Protein AF-A0A7H9FCS2-F1 (afdb_monomer_lite)

Organism: NCBI:txid1891914

Structure (mmCIF, N/CA/C/O backbone):
data_AF-A0A7H9FCS2-F1
#
_entry.id   AF-A0A7H9FCS2-F1
#
loop_
_atom_site.group_PDB
_atom_site.id
_atom_site.type_symbol
_atom_site.label_atom_id
_atom_site.label_alt_id
_atom_site.label_comp_id
_atom_site.label_asym_id
_atom_site.label_entity_id
_atom_site.label_seq_id
_atom_site.pdbx_PDB_ins_code
_atom_site.Cartn_x
_atom_site.Cartn_y
_atom_site.Cartn_z
_atom_site.occupancy
_atom_site.B_iso_or_equiv
_atom_site.auth_seq_id
_atom_site.auth_comp_id
_atom_site.auth_asym_id
_atom_site.auth_atom_id
_atom_site.pdbx_PDB_model_num
ATOM 1 N N . MET A 1 1 ? -1.418 15.099 35.525 1.00 40.94 1 MET A N 1
ATOM 2 C CA . MET A 1 1 ? -1.394 14.526 34.160 1.00 40.94 1 MET A CA 1
ATOM 3 C C . MET A 1 1 ? -2.024 13.149 34.233 1.00 40.94 1 MET A C 1
ATOM 5 O O . MET A 1 1 ? -1.426 12.260 34.825 1.00 40.94 1 MET A O 1
ATOM 9 N N . GLU A 1 2 ? -3.239 12.992 33.716 1.00 41.34 2 GLU A N 1
ATOM 10 C CA . GLU A 1 2 ? -3.916 11.692 33.666 1.00 41.34 2 GLU A CA 1
ATOM 11 C C . GLU A 1 2 ? -3.119 10.709 32.803 1.00 41.34 2 GLU A C 1
ATOM 13 O O . GLU A 1 2 ? -2.693 11.028 31.686 1.00 41.34 2 GLU A O 1
ATOM 18 N N . LYS A 1 3 ? -2.865 9.518 33.345 1.00 50.41 3 LYS A N 1
ATOM 19 C CA . LYS A 1 3 ? -2.091 8.475 32.678 1.00 50.41 3 LYS A CA 1
ATOM 20 C C . LYS A 1 3 ? -3.000 7.810 31.646 1.00 50.41 3 LYS A C 1
ATOM 22 O O . LYS A 1 3 ? -3.772 6.926 31.977 1.00 50.41 3 LYS A O 1
ATOM 27 N N . LYS A 1 4 ? -2.934 8.282 30.401 1.00 63.84 4 LYS A N 1
ATOM 28 C CA . LYS A 1 4 ? -3.709 7.724 29.286 1.00 63.84 4 LYS A CA 1
ATOM 29 C C . LYS A 1 4 ? -3.262 6.292 28.994 1.00 63.84 4 LYS A C 1
ATOM 31 O O . LYS A 1 4 ? -2.071 6.061 28.751 1.00 63.84 4 LYS A O 1
ATOM 36 N N . ASP A 1 5 ? -4.213 5.366 28.996 1.00 73.62 5 ASP A N 1
ATOM 37 C CA . ASP A 1 5 ? -3.961 3.963 28.689 1.00 73.62 5 ASP A CA 1
ATOM 38 C C . ASP A 1 5 ? -3.470 3.788 27.249 1.00 73.62 5 ASP A C 1
ATOM 40 O O . ASP A 1 5 ? -3.925 4.449 26.311 1.00 73.62 5 ASP A O 1
ATOM 44 N N . LYS A 1 6 ? -2.486 2.898 27.089 1.00 80.50 6 LYS A N 1
ATOM 45 C CA . LYS A 1 6 ? -1.854 2.581 25.806 1.00 80.50 6 LYS A CA 1
ATOM 46 C C . LYS A 1 6 ? -2.103 1.121 25.481 1.00 80.50 6 LYS A C 1
ATOM 48 O O . LYS A 1 6 ? -1.612 0.239 26.184 1.00 80.50 6 LYS A O 1
ATOM 53 N N . TYR A 1 7 ? -2.785 0.881 24.376 1.00 83.06 7 TYR A N 1
ATOM 54 C CA . TYR A 1 7 ? -3.187 -0.442 23.935 1.00 83.06 7 TYR A CA 1
ATOM 55 C C . TYR A 1 7 ? -2.339 -0.929 22.762 1.00 83.06 7 TYR A C 1
ATOM 57 O O . TYR A 1 7 ? -1.794 -0.147 21.978 1.00 83.06 7 TYR A O 1
ATOM 65 N N . VAL A 1 8 ? -2.233 -2.248 22.649 1.00 83.62 8 VAL A N 1
ATOM 66 C CA . VAL A 1 8 ? -1.713 -2.930 21.463 1.00 83.62 8 VAL A CA 1
ATOM 67 C C . VAL A 1 8 ? -2.919 -3.426 20.677 1.00 83.62 8 VAL A C 1
ATOM 69 O O . VAL A 1 8 ? -3.827 -4.016 21.262 1.00 83.62 8 VAL A O 1
ATOM 72 N N . ALA A 1 9 ? -2.933 -3.153 19.376 1.00 85.62 9 ALA A N 1
ATOM 73 C CA . ALA A 1 9 ? -3.982 -3.593 18.470 1.00 85.62 9 ALA A CA 1
ATOM 74 C C . ALA A 1 9 ? -3.451 -4.717 17.577 1.00 85.62 9 ALA A C 1
ATOM 76 O O . ALA A 1 9 ? -2.322 -4.637 17.089 1.00 85.62 9 ALA A O 1
ATOM 77 N N . ARG A 1 10 ? -4.263 -5.746 17.341 1.00 87.25 10 ARG A N 1
ATOM 78 C CA . ARG A 1 10 ? -3.927 -6.872 16.462 1.00 87.25 10 ARG A CA 1
ATOM 79 C C . ARG A 1 10 ? -4.964 -7.000 15.355 1.00 87.25 10 ARG A C 1
ATOM 81 O O . ARG A 1 10 ? -6.153 -6.877 15.612 1.00 87.25 10 ARG A O 1
ATOM 88 N N . VAL A 1 11 ? -4.525 -7.293 14.133 1.00 87.62 11 VAL A N 1
ATOM 89 C CA . VAL A 1 11 ? -5.448 -7.650 13.046 1.00 87.62 11 VAL A CA 1
ATOM 90 C C . VAL A 1 11 ? -5.950 -9.074 13.251 1.00 87.62 11 VAL A C 1
ATOM 92 O O . VAL A 1 11 ? -5.151 -10.009 13.315 1.00 87.62 11 VAL A O 1
ATOM 95 N N . VAL A 1 12 ? -7.271 -9.225 13.333 1.00 87.94 12 VAL A N 1
ATOM 96 C CA . VAL A 1 12 ? -7.953 -10.525 13.377 1.00 87.94 12 VAL A CA 1
ATOM 97 C C . VAL A 1 12 ? -8.213 -11.013 11.958 1.00 87.94 12 VAL A C 1
ATOM 99 O O . VAL A 1 12 ? -7.931 -12.161 11.624 1.00 87.94 12 VAL A O 1
ATOM 102 N N . GLY A 1 13 ? -8.712 -10.129 11.096 1.00 86.69 13 GLY A N 1
ATOM 103 C CA . GLY A 1 13 ? -9.050 -10.501 9.733 1.00 86.69 13 GLY A CA 1
ATOM 104 C C . GLY A 1 13 ? -9.521 -9.334 8.885 1.00 86.69 13 GLY A C 1
ATOM 105 O O . GLY A 1 13 ? -9.824 -8.247 9.375 1.00 86.69 13 GLY A O 1
ATOM 106 N N . ARG A 1 14 ? -9.572 -9.574 7.580 1.00 87.81 14 ARG A N 1
ATOM 107 C CA . ARG A 1 14 ? -10.049 -8.608 6.597 1.00 87.81 14 ARG A CA 1
ATOM 108 C C . ARG A 1 14 ? -11.554 -8.777 6.396 1.00 87.81 14 ARG A C 1
ATOM 110 O O . ARG A 1 14 ? -12.009 -9.904 6.223 1.00 87.81 14 ARG A O 1
ATOM 117 N N . LEU A 1 15 ? -12.311 -7.681 6.367 1.00 88.62 15 LEU A N 1
ATOM 118 C CA . LEU A 1 15 ? -13.743 -7.714 6.044 1.00 88.62 15 LEU A CA 1
ATOM 119 C C . LEU A 1 15 ? -13.971 -7.387 4.565 1.00 88.62 15 LEU A C 1
ATOM 121 O O . LEU A 1 15 ? -14.634 -8.135 3.851 1.00 88.62 15 LEU A O 1
ATOM 125 N N . ASP A 1 16 ? -13.343 -6.322 4.067 1.00 88.06 16 ASP A N 1
ATOM 126 C CA . ASP A 1 16 ? -13.317 -5.959 2.647 1.00 88.06 16 ASP A CA 1
ATOM 127 C C . ASP A 1 16 ? -12.053 -5.134 2.309 1.00 88.06 16 ASP A C 1
ATOM 129 O O . ASP A 1 16 ? -11.052 -5.228 3.015 1.00 88.06 16 ASP A O 1
ATOM 133 N N . ASN A 1 17 ? -12.003 -4.420 1.175 1.00 86.44 17 ASN A N 1
ATOM 134 C CA . ASN A 1 17 ? -10.838 -3.582 0.816 1.00 86.44 17 ASN A CA 1
ATOM 135 C C . ASN A 1 17 ? -10.682 -2.306 1.685 1.00 86.44 17 ASN A C 1
ATOM 137 O O . ASN A 1 17 ? -9.695 -1.599 1.512 1.00 86.44 17 ASN A O 1
ATOM 141 N N . ARG A 1 18 ? -11.619 -1.983 2.585 1.00 89.75 18 ARG A N 1
ATOM 142 C CA . ARG A 1 18 ? -11.588 -0.782 3.441 1.00 89.75 18 ARG A CA 1
ATOM 143 C C . ARG A 1 18 ? -11.541 -1.119 4.928 1.00 89.75 18 ARG A C 1
ATOM 145 O O . ARG A 1 18 ? -10.786 -0.509 5.682 1.00 89.75 18 ARG A O 1
ATOM 152 N N . TYR A 1 19 ? -12.332 -2.101 5.337 1.00 90.44 19 TYR A N 1
ATOM 153 C CA . TYR A 1 19 ? -12.590 -2.449 6.721 1.00 90.44 19 TYR A CA 1
ATOM 154 C C . TYR A 1 19 ? -11.857 -3.720 7.133 1.00 90.44 19 TYR A C 1
ATOM 156 O O . TYR A 1 19 ? -11.847 -4.739 6.430 1.00 90.44 19 TYR A O 1
ATOM 164 N N . TYR A 1 20 ? -11.259 -3.663 8.319 1.00 90.62 20 TYR A N 1
ATOM 165 C CA . TYR A 1 20 ? -10.627 -4.805 8.973 1.00 90.62 20 TYR A CA 1
ATOM 166 C C . TYR A 1 20 ? -11.220 -4.988 10.360 1.00 90.62 20 TYR A C 1
ATOM 168 O O . TYR A 1 20 ? -11.627 -4.027 11.010 1.00 90.62 20 TYR A O 1
ATOM 176 N N . LEU A 1 21 ? -11.235 -6.235 10.810 1.00 91.38 21 LEU A N 1
ATOM 177 C CA . LEU A 1 21 ? -11.529 -6.577 12.187 1.00 91.38 21 LEU A CA 1
ATOM 178 C C . LEU A 1 21 ? -10.216 -6.576 12.970 1.00 91.38 21 LEU A C 1
ATOM 180 O O . LEU A 1 21 ? -9.262 -7.277 12.609 1.00 91.38 21 LEU A O 1
ATOM 184 N N . ILE A 1 22 ? -10.172 -5.783 14.033 1.00 91.94 22 ILE A N 1
ATOM 185 C CA . ILE A 1 22 ? -9.036 -5.684 14.940 1.00 91.94 22 ILE A CA 1
ATOM 186 C C . ILE A 1 22 ? -9.456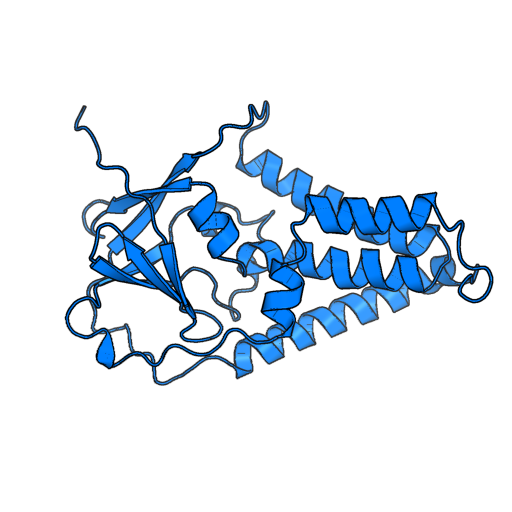 -6.048 16.358 1.00 91.94 22 ILE A C 1
ATOM 188 O O . ILE A 1 22 ? -10.592 -5.828 16.769 1.00 91.94 22 ILE A O 1
ATOM 192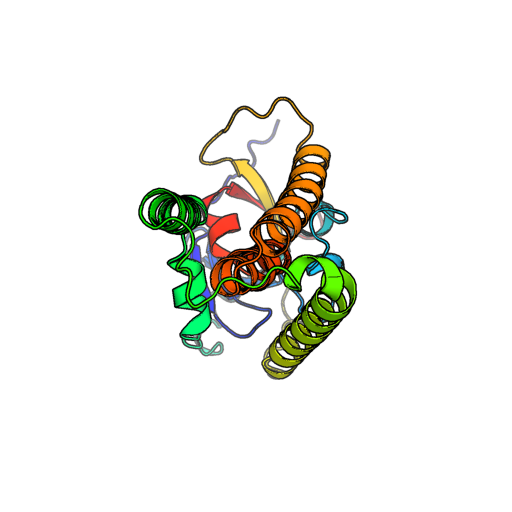 N N . GLU A 1 23 ? -8.511 -6.577 17.116 1.00 90.50 23 GLU A N 1
ATOM 193 C CA . GLU A 1 23 ? -8.652 -6.833 18.538 1.00 90.50 23 GLU A CA 1
ATOM 194 C C . GLU A 1 23 ? -7.823 -5.809 19.310 1.00 90.50 23 GLU A C 1
ATOM 196 O O . GLU A 1 23 ? -6.632 -5.621 19.037 1.00 90.50 23 GLU A O 1
ATOM 201 N N . VAL A 1 24 ? -8.453 -5.148 20.279 1.00 88.75 24 VAL A N 1
ATOM 202 C CA . VAL A 1 24 ? -7.793 -4.228 21.205 1.00 88.75 24 VAL A CA 1
ATOM 203 C C . VAL A 1 24 ? -8.258 -4.560 22.617 1.00 88.75 24 VAL A C 1
ATOM 205 O O . VAL A 1 24 ? -9.417 -4.340 22.953 1.00 88.75 24 VAL A O 1
ATOM 208 N N . HIS A 1 25 ? -7.352 -5.087 23.445 1.00 85.75 25 HIS A N 1
ATOM 209 C CA . HIS A 1 25 ? -7.623 -5.440 24.847 1.00 85.75 25 HIS A CA 1
ATOM 210 C C . HIS A 1 25 ? -8.869 -6.338 25.024 1.00 85.75 25 HIS A C 1
ATOM 212 O O . HIS A 1 25 ? -9.807 -5.983 25.734 1.00 85.75 25 HIS A O 1
ATOM 218 N N . ASN A 1 26 ? -8.883 -7.485 24.334 1.00 84.25 26 ASN A N 1
ATOM 219 C CA . ASN A 1 26 ? -9.971 -8.477 24.321 1.00 84.25 26 ASN A CA 1
ATOM 220 C C . ASN A 1 26 ? -11.335 -7.958 23.825 1.00 84.25 26 ASN A C 1
ATOM 222 O O . ASN A 1 26 ? -12.352 -8.626 24.001 1.00 84.25 26 ASN A O 1
ATOM 226 N N . ARG A 1 27 ? -11.376 -6.777 23.201 1.00 89.50 27 ARG A N 1
ATOM 227 C CA . ARG A 1 27 ? -12.555 -6.261 22.502 1.00 89.50 27 ARG A CA 1
ATOM 228 C C . ARG A 1 27 ? -12.314 -6.235 21.007 1.00 89.50 27 ARG A C 1
ATOM 230 O O . ARG A 1 27 ? -11.196 -5.969 20.558 1.00 89.50 27 ARG A O 1
ATOM 237 N N . LEU A 1 28 ? -13.371 -6.495 20.249 1.00 90.81 28 LEU A N 1
ATOM 238 C CA . LEU A 1 28 ? -13.325 -6.529 18.794 1.00 90.81 28 LEU A CA 1
ATOM 239 C C . LEU A 1 28 ? -13.875 -5.229 18.229 1.00 90.81 28 LEU A C 1
ATOM 241 O O . LEU A 1 28 ? -14.974 -4.800 18.574 1.00 90.81 28 LEU A O 1
ATOM 245 N N . TYR A 1 29 ? -13.112 -4.636 17.318 1.00 91.38 29 TYR A N 1
ATOM 246 C CA . TYR A 1 29 ? -13.488 -3.412 16.636 1.00 91.38 29 TYR A CA 1
ATOM 247 C C . TYR A 1 29 ? -13.373 -3.570 15.127 1.00 91.38 29 TYR A C 1
ATOM 249 O O . TYR A 1 29 ? -12.415 -4.160 14.625 1.00 91.38 29 TYR A O 1
ATOM 257 N N . VAL A 1 30 ? -14.308 -2.976 14.392 1.00 91.81 30 VAL A N 1
ATOM 258 C CA . VAL A 1 30 ? -14.107 -2.702 12.966 1.00 91.81 30 VAL A CA 1
ATOM 259 C C . VAL A 1 30 ? -13.334 -1.400 12.848 1.00 91.81 30 VAL A C 1
ATOM 261 O O . VAL A 1 30 ? -13.737 -0.407 13.443 1.00 91.81 30 VAL A O 1
ATOM 264 N N . ILE A 1 31 ? -12.235 -1.389 12.097 1.00 90.69 31 ILE A N 1
ATOM 265 C CA . ILE A 1 31 ? -11.448 -0.180 11.838 1.00 90.69 31 ILE A CA 1
ATOM 266 C C . ILE A 1 31 ? -11.632 0.304 10.400 1.00 90.69 31 ILE A C 1
ATOM 268 O O . ILE A 1 31 ? -11.509 -0.472 9.450 1.00 90.69 31 ILE A O 1
ATOM 272 N N . ASP A 1 32 ? -11.880 1.603 10.255 1.00 89.81 32 ASP A N 1
ATOM 273 C CA . ASP A 1 32 ? -11.899 2.325 8.985 1.00 89.81 32 ASP A CA 1
ATOM 274 C C . ASP A 1 32 ? -10.601 3.128 8.838 1.00 89.81 32 ASP A C 1
ATOM 276 O O . ASP A 1 32 ? -10.458 4.220 9.393 1.00 89.81 32 ASP A O 1
ATOM 280 N N . TYR A 1 33 ? -9.618 2.542 8.151 1.00 86.12 33 TYR A N 1
ATOM 281 C CA . TYR A 1 33 ? -8.255 3.090 8.074 1.00 86.12 33 TYR A CA 1
ATOM 282 C C . TYR A 1 33 ? -7.822 3.489 6.660 1.00 86.12 33 TYR A C 1
ATOM 284 O O . TYR A 1 33 ? -6.943 4.334 6.506 1.00 86.12 33 TYR A O 1
ATOM 292 N N . PHE A 1 34 ? -8.402 2.871 5.628 1.00 87.06 34 PHE A N 1
ATOM 293 C CA . PHE A 1 34 ? -8.044 3.117 4.238 1.00 87.06 34 PHE A CA 1
ATOM 294 C C . PHE A 1 34 ? -9.290 3.038 3.370 1.00 87.06 34 PHE A C 1
ATOM 296 O O . PHE A 1 34 ? -9.847 1.970 3.159 1.00 87.06 34 PHE A O 1
ATOM 303 N N . ASN A 1 35 ? -9.704 4.167 2.812 1.00 89.12 35 ASN A N 1
ATOM 304 C CA . ASN A 1 35 ? -10.804 4.235 1.861 1.00 89.12 35 ASN A CA 1
ATOM 305 C C . ASN A 1 35 ? -10.255 4.252 0.419 1.00 89.12 35 ASN A C 1
ATOM 307 O O . ASN A 1 35 ? -9.658 5.261 0.031 1.00 89.12 35 ASN A O 1
ATOM 311 N N . PRO A 1 36 ? -10.486 3.208 -0.404 1.00 87.25 36 PRO A N 1
ATOM 312 C CA . PRO A 1 36 ? -10.027 3.171 -1.796 1.00 87.25 36 PRO A CA 1
ATOM 313 C C . PRO A 1 36 ? -10.607 4.267 -2.703 1.00 87.25 36 PRO A C 1
ATOM 315 O O . PRO A 1 36 ? -10.091 4.503 -3.795 1.00 87.25 36 PRO A O 1
ATOM 318 N N . LYS A 1 37 ? -11.681 4.944 -2.278 1.00 87.69 37 LYS A N 1
ATOM 319 C CA . LYS A 1 37 ? -12.261 6.087 -3.002 1.00 87.69 37 LYS A CA 1
ATOM 320 C C . LYS A 1 37 ? -11.523 7.396 -2.737 1.00 87.69 37 LYS A C 1
ATOM 322 O O . LYS A 1 37 ? -11.675 8.342 -3.502 1.00 87.69 37 LYS A O 1
ATOM 327 N N . ASP A 1 38 ? -10.767 7.478 -1.645 1.00 88.75 38 ASP A N 1
ATOM 328 C CA . ASP A 1 38 ? -10.095 8.708 -1.242 1.00 88.75 38 ASP A CA 1
ATOM 329 C C . ASP A 1 38 ? -8.664 8.743 -1.783 1.00 88.75 38 ASP A C 1
ATOM 331 O O . ASP A 1 38 ? -7.780 8.020 -1.320 1.00 88.75 38 ASP A O 1
ATOM 335 N N . ILE A 1 39 ? -8.425 9.630 -2.750 1.00 86.38 39 ILE A N 1
ATOM 336 C CA . ILE A 1 39 ? -7.124 9.780 -3.407 1.00 86.38 39 ILE A CA 1
ATOM 337 C C . ILE A 1 39 ? -5.997 10.136 -2.423 1.00 86.38 39 ILE A C 1
ATOM 339 O O . ILE A 1 39 ? -4.840 9.766 -2.639 1.00 86.38 39 ILE A O 1
ATOM 343 N N . ARG A 1 40 ? -6.323 10.799 -1.303 1.00 89.19 40 ARG A N 1
ATOM 344 C CA . ARG A 1 40 ? -5.349 11.187 -0.269 1.00 89.19 40 ARG A CA 1
ATOM 345 C C . ARG A 1 40 ? -4.678 9.970 0.356 1.00 89.19 40 ARG A C 1
ATOM 347 O O . ARG A 1 40 ? -3.533 10.075 0.796 1.00 89.19 40 ARG A O 1
ATOM 354 N N . ASN A 1 41 ? -5.344 8.813 0.321 1.00 88.69 41 ASN A N 1
ATOM 355 C CA . ASN A 1 41 ? -4.792 7.573 0.842 1.00 88.69 41 ASN A CA 1
ATOM 356 C C . ASN A 1 41 ? -3.608 7.042 0.017 1.00 88.69 41 ASN A C 1
ATOM 358 O O . ASN A 1 41 ? -2.712 6.401 0.559 1.00 88.69 41 ASN A O 1
ATOM 362 N N . TYR A 1 42 ? -3.573 7.358 -1.278 1.00 89.44 42 TYR A N 1
ATOM 363 C CA . TYR A 1 42 ? -2.496 6.980 -2.198 1.00 89.44 42 TYR A CA 1
ATOM 364 C C . TYR A 1 42 ? -1.360 8.015 -2.217 1.00 89.44 42 TYR A C 1
ATOM 366 O O . TYR A 1 42 ? -0.224 7.700 -2.559 1.00 89.44 42 TYR A O 1
ATOM 374 N N . LEU A 1 43 ? -1.644 9.250 -1.792 1.00 89.56 43 LEU A N 1
ATOM 375 C CA . LEU A 1 43 ? -0.686 10.356 -1.675 1.00 89.56 43 LEU A CA 1
ATOM 376 C C . LEU A 1 43 ? -0.271 10.589 -0.218 1.00 89.56 43 LEU A C 1
ATOM 378 O O . LEU A 1 43 ? -0.164 11.721 0.259 1.00 89.56 43 LEU A O 1
ATOM 382 N N . TRP A 1 44 ? -0.038 9.506 0.516 1.00 86.69 44 TRP A N 1
ATOM 383 C CA . TRP A 1 44 ? 0.116 9.541 1.968 1.00 86.69 44 TRP A CA 1
ATOM 384 C C . TRP A 1 44 ? 1.301 10.369 2.474 1.00 86.69 44 TRP A C 1
ATOM 386 O O . TRP A 1 44 ? 1.242 10.916 3.577 1.00 86.69 44 TRP A O 1
ATOM 396 N N . GLY A 1 45 ? 2.349 10.521 1.658 1.00 84.19 45 GLY A N 1
ATOM 397 C CA . GLY A 1 45 ? 3.462 11.426 1.947 1.00 84.19 45 GLY A CA 1
ATOM 398 C C . GLY A 1 45 ? 3.041 12.901 2.011 1.00 84.19 45 GLY A C 1
ATOM 399 O O . GLY A 1 45 ? 3.600 13.659 2.797 1.00 84.19 45 GLY A O 1
ATOM 400 N N . PHE A 1 46 ? 2.026 13.300 1.239 1.00 85.06 46 PHE A N 1
ATOM 401 C CA . PHE A 1 46 ? 1.488 14.667 1.199 1.00 85.06 46 PHE A CA 1
ATOM 402 C C . PHE A 1 46 ? 0.389 14.895 2.240 1.00 85.06 46 PHE A C 1
ATOM 404 O O . PHE A 1 46 ? 0.218 16.007 2.739 1.00 85.06 46 PHE A O 1
ATOM 411 N N . PHE A 1 47 ? -0.332 13.834 2.610 1.00 85.00 47 PHE A N 1
ATOM 412 C CA . PHE A 1 47 ? -1.467 13.885 3.531 1.00 85.00 47 PHE A CA 1
ATOM 413 C C . PHE A 1 47 ? -1.237 13.075 4.819 1.00 85.00 47 PHE A C 1
ATOM 415 O O . PHE A 1 47 ? -2.101 12.294 5.218 1.00 85.00 47 PHE A O 1
ATOM 422 N N . PRO A 1 48 ? -0.128 13.277 5.558 1.00 76.25 48 PRO A N 1
ATOM 423 C CA . PRO A 1 48 ? 0.210 12.433 6.704 1.00 76.25 48 PRO A CA 1
ATOM 424 C C . PRO A 1 48 ? -0.820 12.515 7.838 1.00 76.25 48 PRO A C 1
ATOM 426 O O . PRO A 1 48 ? -0.918 11.586 8.632 1.00 76.25 48 PRO A O 1
ATOM 429 N N . LYS A 1 49 ? -1.602 13.606 7.915 1.00 76.44 49 LYS A N 1
ATOM 430 C CA . LYS A 1 49 ? -2.668 13.781 8.915 1.0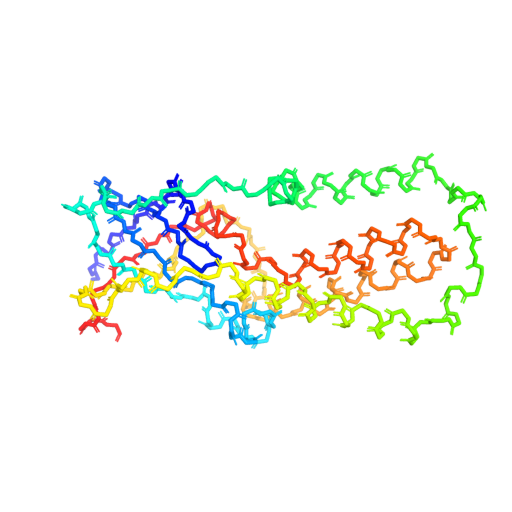0 76.44 49 LYS A CA 1
ATOM 431 C C . LYS A 1 49 ? -3.770 12.722 8.800 1.00 76.44 49 LYS A C 1
ATOM 433 O O . LYS A 1 49 ? -4.321 12.349 9.827 1.00 76.44 49 LYS A O 1
ATOM 438 N N . HIS A 1 50 ? -4.037 12.211 7.596 1.00 75.69 50 HIS A N 1
ATOM 439 C CA . HIS A 1 50 ? -5.049 11.173 7.366 1.00 75.69 50 HIS A CA 1
ATOM 440 C C . HIS A 1 50 ? -4.705 9.828 8.020 1.00 75.69 50 HIS A C 1
ATOM 442 O O . HIS A 1 50 ? -5.574 8.980 8.160 1.00 75.69 50 HIS A O 1
ATOM 448 N N . PHE A 1 51 ? -3.459 9.656 8.470 1.00 76.88 51 PHE A N 1
ATOM 449 C CA . PHE A 1 51 ? -2.947 8.407 9.036 1.00 76.88 51 PHE A CA 1
ATOM 450 C C . PHE A 1 51 ? -2.581 8.527 10.520 1.00 76.88 51 PHE A C 1
ATOM 452 O O . PHE A 1 51 ? -1.821 7.713 11.050 1.00 76.88 51 PHE A O 1
ATOM 459 N N . LEU A 1 52 ? -3.061 9.582 11.188 1.00 77.19 52 LEU A N 1
ATOM 460 C CA . LEU A 1 52 ? -2.818 9.838 12.613 1.00 77.19 52 LEU A CA 1
ATOM 461 C C . LEU A 1 52 ? -3.995 9.431 13.503 1.00 77.19 52 LEU A C 1
ATOM 463 O O . LEU A 1 52 ? -3.868 9.417 14.722 1.00 77.19 52 LEU A O 1
ATOM 467 N N . SER A 1 53 ? -5.149 9.134 12.928 1.00 84.38 53 SER A N 1
ATOM 468 C CA . SER A 1 53 ? -6.344 8.783 13.683 1.00 84.38 53 SER A CA 1
ATOM 469 C C . SER A 1 53 ? -7.303 8.037 12.781 1.00 84.38 53 SER A C 1
ATOM 471 O O . SER A 1 53 ? -7.510 8.457 11.643 1.00 84.38 53 SER A O 1
ATOM 473 N N . TYR A 1 54 ? -7.897 6.973 13.301 1.00 88.56 54 TYR A N 1
ATOM 474 C CA . TYR A 1 54 ? -8.840 6.145 12.563 1.00 88.56 54 TYR A CA 1
ATOM 475 C C . TYR A 1 54 ? -10.120 5.970 13.366 1.00 88.56 54 TYR A C 1
ATOM 477 O O . TYR A 1 54 ? -10.086 5.951 14.599 1.00 88.56 54 TYR A O 1
ATOM 485 N N . ASN A 1 55 ? -11.233 5.812 12.661 1.00 90.06 55 ASN A N 1
ATOM 486 C CA . ASN A 1 55 ? -12.497 5.475 13.295 1.00 90.06 55 ASN A CA 1
ATOM 487 C C . ASN A 1 55 ? -12.519 3.974 13.580 1.00 90.06 55 ASN A C 1
ATOM 489 O O . ASN A 1 55 ? -12.168 3.162 12.719 1.00 90.06 55 ASN A O 1
ATOM 493 N N . ILE A 1 56 ? -12.923 3.617 14.794 1.00 91.06 56 ILE A N 1
ATOM 494 C CA . ILE A 1 56 ? -13.161 2.241 15.214 1.00 91.06 56 ILE A CA 1
ATOM 495 C C . ILE A 1 56 ? -14.582 2.097 15.752 1.00 91.06 56 ILE A C 1
ATOM 497 O O . ILE A 1 56 ? -15.083 2.985 16.435 1.00 91.06 56 ILE A O 1
ATOM 501 N N . TYR A 1 57 ? -15.214 0.966 15.476 1.00 91.06 57 TYR A N 1
ATOM 502 C CA . TYR A 1 57 ? -16.594 0.671 15.859 1.00 91.06 57 TYR A CA 1
ATOM 503 C C . TYR A 1 57 ? -16.589 -0.577 16.734 1.00 91.06 57 TYR A C 1
ATOM 505 O O . TYR A 1 57 ? -16.057 -1.600 16.301 1.00 91.06 57 TYR A O 1
ATOM 513 N N . ASP A 1 58 ? -17.105 -0.495 17.964 1.00 89.69 58 ASP A N 1
ATOM 514 C CA . ASP A 1 58 ? -17.141 -1.649 18.878 1.00 89.69 58 ASP A CA 1
ATOM 515 C C . ASP A 1 58 ? -18.166 -2.662 18.361 1.00 89.69 58 ASP A C 1
ATOM 517 O O . ASP A 1 58 ? -19.348 -2.356 18.206 1.00 89.69 58 ASP A O 1
ATOM 521 N N . VAL A 1 59 ? -17.692 -3.863 18.046 1.00 89.88 59 VAL A N 1
ATOM 522 C CA . VAL A 1 59 ? -18.509 -4.951 17.498 1.00 89.88 59 VAL A CA 1
ATOM 523 C C . VAL A 1 59 ? -18.372 -6.223 18.320 1.00 89.88 59 VAL A C 1
ATOM 525 O O . VAL A 1 59 ? -18.725 -7.298 17.839 1.00 89.88 59 VAL A O 1
ATOM 528 N N . THR A 1 60 ? -17.870 -6.119 19.552 1.00 86.56 60 THR A N 1
ATOM 529 C CA . THR A 1 60 ? -17.597 -7.270 20.424 1.00 86.56 60 THR A CA 1
ATOM 530 C C . THR A 1 60 ? -18.809 -8.205 20.522 1.00 86.56 60 THR A C 1
ATOM 532 O O . THR A 1 60 ? -18.681 -9.400 20.251 1.00 86.56 60 THR A O 1
ATOM 535 N N . ASP A 1 61 ? -20.002 -7.647 20.750 1.00 85.75 61 ASP A N 1
ATOM 536 C CA . ASP A 1 61 ? -21.249 -8.405 20.942 1.00 85.75 61 ASP A CA 1
ATOM 537 C C . ASP A 1 61 ? -21.930 -8.867 19.641 1.00 85.75 61 ASP A C 1
ATOM 539 O O . ASP A 1 61 ? -22.952 -9.550 19.681 1.00 85.75 61 ASP A O 1
ATOM 543 N N . ARG A 1 62 ? -21.427 -8.451 18.472 1.00 85.06 62 ARG A N 1
ATOM 544 C CA . ARG A 1 62 ? -22.034 -8.735 17.152 1.00 85.06 62 ARG A CA 1
ATOM 545 C C . ARG A 1 62 ? -20.996 -9.152 16.112 1.00 85.06 62 ARG A C 1
ATOM 547 O O . ARG A 1 62 ? -21.181 -8.938 14.911 1.00 85.06 62 ARG A O 1
ATOM 554 N N . SER A 1 63 ? -19.868 -9.679 16.577 1.00 80.19 63 SER A N 1
ATOM 555 C CA . SER A 1 63 ? -18.723 -10.037 15.736 1.00 80.19 63 SER A CA 1
ATOM 556 C C . SER A 1 63 ? -19.048 -11.173 14.758 1.00 80.19 63 SER A C 1
ATOM 558 O O . SER A 1 63 ? -18.508 -11.208 13.655 1.00 80.19 63 SER A O 1
ATOM 560 N N . ASP A 1 64 ? -20.004 -12.030 15.116 1.00 81.94 64 ASP A N 1
ATOM 561 C CA . ASP A 1 64 ? -20.569 -13.121 14.317 1.00 81.94 64 ASP A CA 1
ATOM 562 C C . ASP A 1 64 ? -21.202 -12.657 12.994 1.00 81.94 64 ASP A C 1
ATOM 564 O O . ASP A 1 64 ? -21.197 -13.393 12.004 1.00 81.94 64 ASP A O 1
ATOM 568 N N . ARG A 1 65 ? -21.702 -11.417 12.940 1.00 82.62 65 ARG A N 1
ATOM 569 C CA . ARG A 1 65 ? -22.304 -10.838 11.727 1.00 82.62 65 ARG A CA 1
ATOM 570 C C . ARG A 1 65 ? -21.273 -10.502 10.651 1.00 82.62 65 ARG A C 1
ATOM 572 O O . ARG A 1 65 ? -21.636 -10.330 9.486 1.00 82.62 65 ARG A O 1
ATOM 579 N N . TYR A 1 66 ? -19.996 -10.417 11.015 1.00 82.19 66 TYR A N 1
ATOM 580 C CA . TYR A 1 66 ? -18.925 -10.018 10.112 1.00 82.19 66 TYR A CA 1
ATOM 581 C C . TYR A 1 66 ? -18.181 -11.242 9.580 1.00 82.19 66 TYR A C 1
ATOM 583 O O . TYR A 1 66 ? -17.405 -11.894 10.277 1.00 82.19 66 TYR A O 1
ATOM 591 N N . LYS A 1 67 ? -18.380 -11.544 8.294 1.00 83.31 67 LYS A N 1
ATOM 592 C CA . LYS A 1 67 ? -17.653 -12.627 7.623 1.00 83.31 67 LYS A CA 1
ATOM 593 C C . LYS A 1 67 ? -16.223 -12.194 7.317 1.00 83.31 67 LYS A C 1
ATOM 595 O O . LYS A 1 67 ? -15.995 -11.361 6.441 1.00 83.31 67 LYS A O 1
ATOM 600 N N . ILE A 1 68 ? -15.258 -12.805 8.001 1.00 84.62 68 ILE A N 1
ATOM 601 C CA . ILE A 1 68 ? -13.835 -12.619 7.706 1.00 84.62 68 ILE A CA 1
ATOM 602 C C . ILE A 1 68 ? -13.539 -13.205 6.322 1.00 84.62 68 ILE A C 1
ATOM 604 O O . ILE A 1 68 ? -13.702 -14.402 6.083 1.00 84.62 68 ILE A O 1
ATOM 608 N N . LYS A 1 69 ? -13.083 -12.355 5.403 1.00 83.38 69 LYS A N 1
ATOM 609 C CA . LYS A 1 69 ? -12.629 -12.766 4.077 1.00 83.38 69 LYS A CA 1
ATOM 610 C C . LYS A 1 69 ? -11.171 -13.194 4.150 1.00 83.38 69 LYS A C 1
ATOM 612 O O . LYS A 1 69 ? -10.343 -12.572 4.817 1.00 83.38 69 LYS A O 1
ATOM 617 N N . SER A 1 70 ? -10.834 -14.243 3.405 1.00 75.94 70 SER A N 1
ATOM 618 C CA . SER A 1 70 ? -9.440 -14.628 3.209 1.00 75.94 70 SER A CA 1
ATOM 619 C C . SER A 1 70 ? -8.675 -13.484 2.548 1.00 75.94 70 SER A C 1
ATOM 621 O O . SER A 1 70 ? -9.144 -12.903 1.563 1.00 75.94 70 SER A O 1
ATOM 623 N N . ASN A 1 71 ? -7.469 -13.198 3.037 1.00 70.75 71 ASN A N 1
ATOM 624 C CA . ASN A 1 71 ? -6.576 -12.281 2.341 1.00 70.75 71 ASN A CA 1
ATOM 625 C C . ASN A 1 71 ? -6.294 -12.826 0.929 1.00 70.75 71 ASN A C 1
ATOM 627 O O . ASN A 1 71 ? -5.964 -14.005 0.786 1.00 70.75 71 ASN A O 1
ATOM 631 N N . PRO A 1 72 ? -6.418 -12.005 -0.124 1.00 70.94 72 PRO A N 1
ATOM 632 C CA . PRO A 1 72 ? -6.134 -12.463 -1.470 1.00 70.94 72 PRO A CA 1
ATOM 633 C C . PRO A 1 72 ? -4.641 -12.782 -1.599 1.00 70.94 72 PRO A C 1
ATOM 635 O O . PRO A 1 72 ? -3.801 -12.124 -0.985 1.00 70.94 72 PRO A O 1
ATOM 638 N N . LYS A 1 73 ? -4.305 -13.783 -2.420 1.00 70.38 73 LYS A N 1
ATOM 639 C CA . LYS A 1 73 ? -2.931 -14.305 -2.546 1.00 70.38 73 LYS A CA 1
ATOM 640 C C . LYS A 1 73 ? -1.897 -13.226 -2.900 1.00 70.38 73 LYS A C 1
ATOM 642 O O . LYS A 1 73 ? -0.778 -13.254 -2.397 1.00 70.38 73 LYS A O 1
ATOM 647 N N . TRP A 1 74 ? -2.273 -12.240 -3.715 1.00 67.00 74 TRP A N 1
ATOM 648 C CA . TRP A 1 74 ? -1.391 -11.115 -4.047 1.00 67.00 74 TRP A CA 1
ATOM 649 C C . TRP A 1 74 ? -1.036 -10.274 -2.811 1.00 67.00 74 TRP A C 1
ATOM 651 O O . TRP A 1 74 ? 0.097 -9.822 -2.676 1.00 67.00 74 TRP A O 1
ATOM 661 N N . LEU A 1 75 ? -1.973 -10.126 -1.868 1.00 66.31 75 LEU A N 1
ATOM 662 C CA . LEU A 1 75 ? -1.750 -9.392 -0.629 1.00 66.31 75 LEU A CA 1
ATOM 663 C C . LEU A 1 75 ? -0.788 -10.141 0.287 1.00 66.31 75 LEU A C 1
ATOM 665 O O . LEU A 1 75 ? 0.072 -9.516 0.893 1.00 66.31 75 LEU A O 1
ATOM 669 N N . SER A 1 76 ? -0.893 -11.472 0.372 1.00 65.44 76 SER A N 1
ATOM 670 C CA . SER A 1 76 ? 0.087 -12.268 1.118 1.00 65.44 76 SER A CA 1
ATOM 671 C C . SER A 1 76 ? 1.479 -12.206 0.492 1.00 65.44 76 SER A C 1
ATOM 673 O O . SER A 1 76 ? 2.451 -12.119 1.231 1.00 65.44 76 SER A O 1
ATOM 675 N N . VAL A 1 77 ? 1.585 -12.172 -0.843 1.00 62.50 77 VAL A N 1
ATOM 676 C CA . VAL A 1 77 ? 2.873 -11.983 -1.532 1.00 62.50 77 VAL A CA 1
ATOM 677 C C . VAL A 1 77 ? 3.462 -10.614 -1.182 1.00 62.50 77 VAL A C 1
ATOM 679 O O . VAL A 1 77 ? 4.591 -10.550 -0.705 1.00 62.50 77 VAL A O 1
ATOM 682 N N . LEU A 1 78 ? 2.683 -9.533 -1.289 1.00 61.78 78 LEU A N 1
ATOM 683 C CA . LEU A 1 78 ? 3.139 -8.189 -0.909 1.00 61.78 78 LEU A CA 1
ATOM 684 C C . LEU A 1 78 ? 3.447 -8.042 0.590 1.00 61.78 78 LEU A C 1
ATOM 686 O O . LEU A 1 78 ? 4.332 -7.278 0.947 1.00 61.78 78 LEU A O 1
ATOM 690 N N . LYS A 1 79 ? 2.765 -8.784 1.470 1.00 61.28 79 LYS A N 1
ATOM 691 C CA . LYS A 1 79 ? 3.094 -8.838 2.906 1.00 61.28 79 LYS A CA 1
ATOM 692 C C . LYS A 1 79 ? 4.379 -9.619 3.185 1.00 61.28 79 LYS A C 1
ATOM 694 O O . LYS A 1 79 ? 5.151 -9.223 4.048 1.00 61.28 79 LYS A O 1
ATOM 699 N N . SER A 1 80 ? 4.600 -10.731 2.477 1.00 54.56 80 SER A N 1
ATOM 700 C CA . SER A 1 80 ? 5.817 -11.551 2.600 1.00 54.56 80 SER A CA 1
ATOM 701 C C . SER A 1 80 ? 7.063 -10.818 2.104 1.00 54.56 80 SER A C 1
ATOM 703 O O . SER A 1 80 ? 8.177 -11.084 2.556 1.00 54.56 80 SER A O 1
ATOM 705 N N . ILE A 1 81 ? 6.854 -9.829 1.235 1.00 53.72 81 ILE A N 1
ATOM 706 C CA . ILE A 1 81 ? 7.808 -8.776 0.927 1.00 53.72 81 ILE A CA 1
ATOM 707 C C . ILE A 1 81 ? 7.896 -7.861 2.160 1.00 53.72 81 ILE A C 1
ATOM 709 O O . ILE A 1 81 ? 7.401 -6.738 2.181 1.00 53.72 81 ILE A O 1
ATOM 713 N N . ASN A 1 82 ? 8.565 -8.332 3.216 1.00 51.22 82 ASN A N 1
ATOM 714 C CA . ASN A 1 82 ? 9.160 -7.424 4.190 1.00 51.22 82 ASN A CA 1
ATOM 715 C C . ASN A 1 82 ? 10.008 -6.447 3.371 1.00 51.22 82 ASN A C 1
ATOM 717 O O . ASN A 1 82 ? 10.950 -6.874 2.699 1.00 51.22 82 ASN A O 1
ATOM 721 N N . ALA A 1 83 ? 9.648 -5.162 3.370 1.00 50.25 83 ALA A N 1
ATOM 722 C CA . ALA A 1 83 ? 10.251 -4.170 2.482 1.00 50.25 83 ALA A CA 1
ATOM 723 C C . ALA A 1 83 ? 11.792 -4.191 2.546 1.00 50.25 83 ALA A C 1
ATOM 725 O O . ALA A 1 83 ? 12.439 -4.004 1.527 1.00 50.25 83 ALA A O 1
ATOM 726 N N . SER A 1 84 ? 12.394 -4.531 3.694 1.00 45.34 84 SER A N 1
ATOM 727 C CA . SER A 1 84 ? 13.849 -4.699 3.808 1.00 45.34 84 SER A CA 1
ATOM 728 C C . SER A 1 84 ? 14.394 -5.975 3.152 1.00 45.34 84 SER A C 1
ATOM 730 O O . SER A 1 84 ? 15.458 -5.934 2.547 1.00 45.34 84 SER A O 1
ATOM 732 N N . SER A 1 85 ? 13.687 -7.104 3.231 1.00 48.09 85 SER A N 1
ATOM 733 C CA . SER A 1 85 ? 14.168 -8.414 2.768 1.00 48.09 85 SER A CA 1
ATOM 734 C C . SER A 1 85 ? 14.006 -8.584 1.265 1.00 48.09 85 SER A C 1
ATOM 736 O O . SER A 1 85 ? 14.894 -9.127 0.625 1.00 48.09 85 SER A O 1
ATOM 738 N N . PHE A 1 86 ? 12.906 -8.095 0.684 1.00 52.75 86 PHE A N 1
ATOM 739 C CA . PHE A 1 86 ? 12.707 -8.148 -0.765 1.00 52.75 86 PHE A CA 1
ATOM 740 C C . PHE A 1 86 ? 13.558 -7.112 -1.489 1.00 52.75 86 PHE A C 1
ATOM 742 O O . PHE A 1 86 ? 14.157 -7.449 -2.498 1.00 52.75 86 PHE A O 1
ATOM 749 N N . ILE A 1 87 ? 13.689 -5.887 -0.962 1.00 53.50 87 ILE A N 1
ATOM 750 C CA . ILE A 1 87 ? 14.642 -4.917 -1.518 1.00 53.50 87 ILE A CA 1
ATOM 751 C C . ILE A 1 87 ? 16.062 -5.476 -1.393 1.00 53.50 87 ILE A C 1
ATOM 753 O O . ILE A 1 87 ? 16.795 -5.444 -2.371 1.00 53.50 87 ILE A O 1
ATOM 757 N N . SER A 1 88 ? 16.433 -6.081 -0.258 1.00 52.84 88 SER A N 1
ATOM 758 C CA . SER A 1 88 ? 17.730 -6.757 -0.119 1.00 52.84 88 SER A CA 1
ATOM 759 C C . SER A 1 88 ? 17.880 -7.958 -1.052 1.00 52.84 88 SER A C 1
ATOM 761 O O . SER A 1 88 ? 18.986 -8.192 -1.513 1.00 52.84 88 SER A O 1
ATOM 763 N N . LEU A 1 89 ? 16.818 -8.711 -1.350 1.00 60.66 89 LEU A N 1
ATOM 764 C CA . LEU A 1 89 ? 16.844 -9.830 -2.294 1.00 60.66 89 LEU A CA 1
ATOM 765 C C . LEU A 1 89 ? 16.975 -9.322 -3.730 1.00 60.66 89 LEU A C 1
ATOM 767 O O . LEU A 1 89 ? 17.790 -9.839 -4.471 1.00 60.66 89 LEU A O 1
ATOM 771 N N . VAL A 1 90 ? 16.221 -8.297 -4.122 1.00 63.47 90 VAL A N 1
ATOM 772 C CA . VAL A 1 90 ? 16.288 -7.682 -5.453 1.00 63.47 90 VAL A CA 1
ATOM 773 C C . VAL A 1 90 ? 17.637 -6.996 -5.655 1.00 63.47 90 VAL A C 1
ATOM 775 O O . VAL A 1 90 ? 18.221 -7.139 -6.719 1.00 63.47 90 VAL A O 1
ATOM 778 N N . VAL A 1 91 ? 18.177 -6.323 -4.635 1.00 64.94 91 VAL A N 1
ATOM 779 C CA . VAL A 1 91 ? 19.533 -5.753 -4.646 1.00 64.94 91 VAL A CA 1
ATOM 780 C C . VAL A 1 91 ? 20.594 -6.855 -4.646 1.00 64.94 91 VAL A C 1
ATOM 782 O O . VAL A 1 91 ? 21.551 -6.753 -5.400 1.00 64.94 91 VAL A O 1
ATOM 785 N N . ALA A 1 92 ? 20.433 -7.935 -3.876 1.00 60.31 92 ALA A N 1
ATOM 786 C CA . ALA A 1 92 ? 21.353 -9.074 -3.902 1.00 60.31 92 ALA A CA 1
ATOM 787 C C . ALA A 1 92 ? 21.313 -9.808 -5.247 1.00 60.31 92 ALA A C 1
ATOM 789 O O . ALA A 1 92 ? 22.360 -10.172 -5.758 1.00 60.31 92 ALA A O 1
ATOM 790 N N . LEU A 1 93 ? 20.136 -9.973 -5.855 1.00 59.72 93 LEU A N 1
ATOM 791 C CA . LEU A 1 93 ? 19.961 -10.509 -7.206 1.00 59.72 93 LEU A CA 1
ATOM 792 C C . LEU A 1 93 ? 20.553 -9.555 -8.252 1.00 59.72 93 LEU A C 1
ATOM 794 O O . LEU A 1 93 ? 21.199 -10.010 -9.184 1.00 59.72 93 LEU A O 1
ATOM 798 N N . TRP A 1 94 ? 20.405 -8.242 -8.077 1.00 65.00 94 TRP A N 1
ATOM 799 C CA . TRP A 1 94 ? 21.023 -7.225 -8.933 1.00 65.00 94 TRP A CA 1
ATOM 800 C C . TRP A 1 94 ? 22.558 -7.235 -8.833 1.00 65.00 94 TRP A C 1
ATOM 802 O O . TRP A 1 94 ? 23.234 -7.122 -9.851 1.00 65.00 94 TRP A O 1
ATOM 812 N N . LEU A 1 95 ? 23.112 -7.438 -7.631 1.00 60.59 95 LEU A N 1
ATOM 813 C CA . LEU A 1 95 ? 24.554 -7.564 -7.385 1.00 60.59 95 LEU A CA 1
ATOM 814 C C . LEU A 1 95 ? 25.123 -8.921 -7.834 1.00 60.59 95 LEU A C 1
ATOM 816 O O . LEU A 1 95 ? 26.267 -8.980 -8.276 1.00 60.59 95 LEU A O 1
ATOM 820 N N . LEU A 1 96 ? 24.349 -10.005 -7.723 1.00 55.41 96 LEU A N 1
ATOM 821 C CA . LEU A 1 96 ? 24.752 -11.355 -8.139 1.00 55.41 96 LEU A CA 1
ATOM 822 C C . LEU A 1 96 ? 24.647 -11.562 -9.656 1.00 55.41 96 LEU A C 1
ATOM 824 O O . LEU A 1 96 ? 25.409 -12.351 -10.209 1.00 55.41 96 LEU A O 1
ATOM 828 N N . PHE A 1 97 ? 23.724 -10.870 -10.327 1.00 54.19 97 PHE A N 1
ATOM 829 C CA . PHE A 1 97 ? 23.389 -11.086 -11.735 1.00 54.19 97 PHE A CA 1
ATOM 830 C C . PHE A 1 97 ? 23.392 -9.775 -12.529 1.00 54.19 97 PHE A C 1
ATOM 832 O O . PHE A 1 97 ? 22.338 -9.364 -13.008 1.00 54.19 97 PHE A O 1
ATOM 839 N N . PHE A 1 98 ? 24.556 -9.129 -12.705 1.00 57.94 98 PHE A N 1
ATOM 840 C CA . PHE A 1 98 ? 24.770 -8.100 -13.749 1.00 57.94 98 PHE A CA 1
ATOM 841 C C . PHE A 1 98 ? 23.845 -8.324 -14.961 1.00 57.94 98 PHE A C 1
ATOM 843 O O . PHE A 1 98 ? 23.693 -9.472 -15.391 1.00 57.94 98 PHE A O 1
ATOM 850 N N . PRO A 1 99 ? 23.201 -7.254 -15.470 1.00 55.91 99 PRO A N 1
ATOM 851 C CA . PRO A 1 99 ? 21.866 -7.306 -16.051 1.00 55.91 99 PRO A CA 1
ATOM 852 C C . PRO A 1 99 ? 21.789 -8.449 -17.058 1.00 55.91 99 PRO A C 1
ATOM 854 O O . PRO A 1 99 ? 22.600 -8.452 -17.986 1.00 55.91 99 PRO A O 1
ATOM 857 N N . PRO A 1 100 ? 20.862 -9.414 -16.904 1.00 56.44 100 PRO A N 1
ATOM 858 C CA . PRO A 1 100 ? 20.705 -10.476 -17.883 1.00 56.44 100 PRO A CA 1
ATOM 859 C C . PRO A 1 100 ? 20.608 -9.835 -19.266 1.00 56.44 100 PRO A C 1
ATOM 861 O O . PRO A 1 100 ? 19.648 -9.116 -19.555 1.00 56.44 100 PRO A O 1
ATOM 864 N N . THR A 1 101 ? 21.639 -10.037 -20.088 1.00 64.50 101 THR A N 1
ATOM 865 C CA . THR A 1 101 ? 21.835 -9.308 -21.351 1.00 64.50 101 THR A CA 1
ATOM 866 C C . THR A 1 101 ? 20.656 -9.502 -22.296 1.00 64.50 101 THR A C 1
ATOM 868 O O . THR A 1 101 ? 20.329 -8.612 -23.072 1.00 64.50 101 THR A O 1
ATOM 871 N N . PHE A 1 102 ? 19.946 -10.625 -22.161 1.00 71.06 102 PHE A N 1
ATOM 872 C CA . PHE A 1 102 ? 18.748 -10.938 -22.934 1.00 71.06 102 PHE A CA 1
ATOM 873 C C . PHE A 1 102 ? 17.562 -9.991 -22.681 1.00 71.06 102 PHE A C 1
ATOM 875 O O . PHE A 1 102 ? 16.686 -9.881 -23.531 1.00 71.06 102 PHE A O 1
ATOM 882 N N . ALA A 1 103 ? 17.506 -9.326 -21.523 1.00 78.00 103 ALA A N 1
ATOM 883 C CA . ALA A 1 103 ? 16.431 -8.401 -21.151 1.00 78.00 103 ALA A CA 1
ATOM 884 C C . ALA A 1 103 ? 16.888 -6.934 -21.149 1.00 78.00 103 ALA A C 1
ATOM 886 O O . ALA A 1 103 ? 16.161 -6.056 -20.675 1.00 78.00 103 ALA A O 1
ATOM 887 N N . HIS A 1 104 ? 18.100 -6.670 -21.636 1.00 84.44 104 HIS A N 1
ATOM 888 C CA . HIS A 1 104 ? 18.653 -5.332 -21.744 1.00 84.44 104 HIS A CA 1
ATOM 889 C C . HIS A 1 104 ? 18.136 -4.628 -23.006 1.00 84.44 104 HIS A C 1
ATOM 891 O O . HIS A 1 104 ? 18.052 -5.231 -24.075 1.00 84.44 104 HIS A O 1
ATOM 897 N N . ASN A 1 105 ? 17.769 -3.353 -22.883 1.00 87.88 105 ASN A N 1
ATOM 898 C CA . ASN A 1 105 ? 17.355 -2.524 -24.008 1.00 87.88 105 ASN A CA 1
ATOM 899 C C . ASN A 1 105 ? 17.645 -1.040 -23.740 1.00 87.88 105 ASN A C 1
ATOM 901 O O . ASN A 1 105 ? 16.954 -0.391 -22.951 1.00 87.88 105 ASN A O 1
ATOM 905 N N . ASP A 1 106 ? 18.604 -0.484 -24.479 1.00 89.06 106 ASP A N 1
ATOM 906 C CA . ASP A 1 106 ? 19.031 0.922 -24.393 1.00 89.06 106 ASP A CA 1
ATOM 907 C C . ASP A 1 106 ? 17.948 1.939 -24.766 1.00 89.06 106 ASP A C 1
ATOM 909 O O . ASP A 1 106 ? 18.077 3.133 -24.491 1.00 89.06 106 ASP A O 1
ATOM 913 N N . LYS A 1 107 ? 16.851 1.492 -25.383 1.00 91.81 107 LYS A N 1
ATOM 914 C CA . LYS A 1 107 ? 15.715 2.362 -25.696 1.00 91.81 107 LYS A CA 1
ATOM 915 C C . LYS A 1 107 ? 14.809 2.610 -24.489 1.00 91.81 107 LYS A C 1
ATOM 917 O O . LYS A 1 107 ? 13.987 3.519 -24.549 1.00 91.81 107 LYS A O 1
ATOM 922 N N . ILE A 1 108 ? 14.930 1.851 -23.394 1.00 90.00 108 ILE A N 1
ATOM 923 C CA . ILE A 1 108 ? 14.075 2.013 -22.201 1.00 90.00 108 ILE A CA 1
ATOM 924 C C . ILE A 1 108 ? 14.108 3.458 -21.662 1.00 90.00 108 ILE A C 1
ATOM 926 O O . ILE A 1 108 ? 13.029 4.038 -21.515 1.00 90.00 108 ILE A O 1
ATOM 930 N N . PRO A 1 109 ? 15.279 4.100 -21.456 1.00 92.56 109 PRO A N 1
ATOM 931 C CA . PRO A 1 109 ? 15.343 5.510 -21.070 1.00 92.56 109 PRO A CA 1
ATOM 932 C C . PRO A 1 109 ? 14.661 6.464 -22.050 1.00 92.56 109 PRO A C 1
ATOM 934 O O . PRO A 1 109 ? 14.083 7.461 -21.630 1.00 92.56 109 PRO A O 1
ATOM 937 N N . GLN A 1 110 ? 14.679 6.162 -23.350 1.00 93.94 110 GLN A N 1
ATOM 938 C CA . GLN A 1 110 ? 14.039 6.996 -24.375 1.00 93.94 110 GLN A CA 1
ATOM 939 C C . GLN A 1 110 ? 12.505 6.928 -24.282 1.00 93.94 110 GLN A C 1
ATOM 941 O O . GLN A 1 110 ? 11.818 7.901 -24.586 1.00 93.94 110 GLN A O 1
ATOM 946 N N . PHE A 1 111 ? 11.966 5.808 -23.794 1.00 93.56 111 PHE A N 1
ATOM 947 C CA . PHE A 1 111 ? 10.534 5.585 -23.590 1.00 93.56 111 PHE A CA 1
ATOM 948 C C . PHE A 1 111 ? 10.053 5.901 -22.164 1.00 93.56 111 PHE A C 1
ATOM 950 O O . PHE A 1 111 ? 8.990 5.427 -21.757 1.00 93.56 111 PHE A O 1
ATOM 957 N N . TRP A 1 112 ? 10.783 6.726 -21.405 1.00 92.31 112 TRP A N 1
ATOM 958 C CA . TRP A 1 112 ? 10.424 7.070 -20.023 1.00 92.31 112 TRP A CA 1
ATOM 959 C C . TRP A 1 112 ? 8.996 7.630 -19.888 1.00 92.31 112 TRP A C 1
ATOM 961 O O . TRP A 1 112 ? 8.296 7.305 -18.929 1.00 92.31 112 TRP A O 1
ATOM 971 N N . LEU A 1 113 ? 8.536 8.431 -20.858 1.00 94.69 113 LEU A N 1
ATOM 972 C CA . LEU A 1 113 ? 7.206 9.039 -20.821 1.00 94.69 113 LEU A CA 1
ATOM 973 C C . LEU A 1 113 ? 6.089 7.999 -21.052 1.00 94.69 113 LEU A C 1
ATOM 975 O O . LEU A 1 113 ? 5.199 7.910 -20.206 1.00 94.69 113 LEU A O 1
ATOM 979 N N . PRO A 1 114 ? 6.119 7.161 -22.110 1.00 95.44 114 PRO A N 1
ATOM 980 C CA . PRO A 1 114 ? 5.200 6.027 -22.232 1.00 95.44 114 PRO A CA 1
ATOM 981 C C . PRO A 1 114 ? 5.194 5.100 -21.012 1.00 95.44 114 PRO A C 1
ATOM 983 O O . PRO A 1 114 ? 4.125 4.690 -20.568 1.00 95.44 114 PRO A O 1
ATOM 986 N N . ILE A 1 115 ? 6.362 4.807 -20.431 1.00 94.19 115 ILE A N 1
ATOM 987 C CA . ILE A 1 115 ? 6.476 4.005 -19.203 1.00 94.19 115 ILE A CA 1
ATOM 988 C C . ILE A 1 115 ? 5.696 4.661 -18.058 1.00 94.19 115 ILE A C 1
ATOM 990 O O . ILE A 1 115 ? 4.921 3.986 -17.378 1.00 94.19 115 ILE A O 1
ATOM 994 N N . LEU A 1 116 ? 5.853 5.974 -17.866 1.00 94.69 116 LEU A N 1
ATOM 995 C CA . LEU A 1 116 ? 5.120 6.733 -16.854 1.00 94.69 116 LEU A CA 1
ATOM 996 C C . LEU A 1 116 ? 3.603 6.689 -17.098 1.00 94.69 116 LEU A C 1
ATOM 998 O O . LEU A 1 116 ? 2.837 6.496 -16.156 1.00 94.69 116 LEU A O 1
ATOM 1002 N N . VAL A 1 117 ? 3.159 6.818 -18.352 1.00 96.19 117 VAL A N 1
ATOM 1003 C CA . VAL A 1 117 ? 1.734 6.715 -18.711 1.00 96.19 117 VAL A CA 1
ATOM 1004 C C . VAL A 1 117 ? 1.184 5.334 -18.358 1.00 96.19 117 VAL A C 1
ATOM 1006 O O . VAL A 1 117 ? 0.156 5.241 -17.688 1.00 96.19 117 VAL A O 1
ATOM 1009 N N . VAL A 1 118 ? 1.882 4.260 -18.738 1.00 96.44 118 VAL A N 1
ATOM 1010 C CA . VAL A 1 118 ? 1.486 2.883 -18.397 1.00 96.44 118 VAL A CA 1
ATOM 1011 C C . VAL A 1 118 ? 1.452 2.688 -16.881 1.00 96.44 118 VAL A C 1
ATOM 1013 O O . VAL A 1 118 ? 0.517 2.077 -16.364 1.00 96.44 118 VAL A O 1
ATOM 1016 N N . PHE A 1 119 ? 2.416 3.254 -16.152 1.00 95.19 119 PHE A N 1
ATOM 1017 C CA . PHE A 1 119 ? 2.431 3.217 -14.694 1.00 95.19 119 PHE A CA 1
ATOM 1018 C C . PHE A 1 119 ? 1.186 3.881 -14.086 1.00 95.19 119 PHE A C 1
ATOM 1020 O O . PHE A 1 119 ? 0.543 3.291 -13.213 1.00 95.19 119 PHE A O 1
ATOM 1027 N N . VAL A 1 120 ? 0.804 5.071 -14.559 1.00 95.50 120 VAL A N 1
ATOM 1028 C CA . VAL A 1 120 ? -0.389 5.790 -14.078 1.00 95.50 120 VAL A CA 1
ATOM 1029 C C . VAL A 1 120 ? -1.671 5.030 -14.421 1.00 95.50 120 VAL A C 1
ATOM 1031 O O . VAL A 1 120 ? -2.526 4.858 -13.554 1.00 95.50 120 VAL A O 1
ATOM 1034 N N . VAL A 1 121 ? -1.799 4.522 -15.649 1.00 96.50 121 VAL A N 1
ATOM 1035 C CA . VAL A 1 121 ? -2.959 3.715 -16.061 1.00 96.50 121 VAL A CA 1
ATOM 1036 C C . VAL A 1 121 ? -3.076 2.457 -15.199 1.00 96.50 121 VAL A C 1
ATOM 1038 O O . VAL A 1 121 ? -4.157 2.156 -14.694 1.00 96.50 121 VAL A O 1
ATOM 1041 N N . GLY A 1 122 ? -1.966 1.755 -14.956 1.00 95.00 122 GLY A N 1
ATOM 1042 C CA . GLY A 1 122 ? -1.941 0.593 -14.070 1.00 95.00 122 GLY A CA 1
ATOM 1043 C C . GLY A 1 122 ? -2.364 0.933 -12.638 1.00 95.00 122 GLY A C 1
ATOM 1044 O O . GLY A 1 122 ? -3.144 0.192 -12.039 1.00 95.00 122 GLY A O 1
ATOM 1045 N N . LEU A 1 123 ? -1.952 2.092 -12.112 1.00 93.56 123 LEU A N 1
ATOM 1046 C CA . LEU A 1 123 ? -2.396 2.557 -10.796 1.00 93.56 123 LEU A CA 1
ATOM 1047 C C . LEU A 1 123 ? -3.914 2.788 -10.759 1.00 93.56 123 LEU A C 1
ATOM 1049 O O . LEU A 1 123 ? -4.575 2.341 -9.824 1.00 93.56 123 LEU A O 1
ATOM 1053 N N . LEU A 1 124 ? -4.482 3.435 -11.780 1.00 94.44 124 LEU A N 1
ATOM 1054 C CA . LEU A 1 124 ? -5.929 3.662 -11.874 1.00 94.44 124 LEU A CA 1
ATOM 1055 C C . LEU A 1 124 ? -6.717 2.347 -11.939 1.00 94.44 124 LEU A C 1
ATOM 1057 O O . LEU A 1 124 ? -7.768 2.227 -11.303 1.00 94.44 124 LEU A O 1
ATOM 1061 N N . LEU A 1 125 ? -6.199 1.341 -12.647 1.00 94.12 125 LEU A N 1
ATOM 1062 C CA . LEU A 1 125 ? -6.792 0.002 -12.676 1.00 94.12 125 LEU A CA 1
ATOM 1063 C C . LEU A 1 125 ? -6.768 -0.656 -11.291 1.00 94.12 125 LEU A C 1
ATOM 1065 O O . LEU A 1 125 ? -7.783 -1.207 -10.867 1.00 94.12 125 LEU A O 1
ATOM 1069 N N . ILE A 1 126 ? -5.658 -0.546 -10.552 1.00 91.19 126 ILE A N 1
ATOM 1070 C CA . ILE A 1 126 ? -5.561 -1.055 -9.175 1.00 91.19 126 ILE A CA 1
ATOM 1071 C C . ILE A 1 126 ? -6.581 -0.358 -8.268 1.00 91.19 126 ILE A C 1
ATOM 1073 O O . ILE A 1 126 ? -7.309 -1.027 -7.537 1.00 91.19 126 ILE A O 1
ATOM 1077 N N . ILE A 1 127 ? -6.677 0.973 -8.330 1.00 91.56 127 ILE A N 1
ATOM 1078 C CA . ILE A 1 127 ? -7.651 1.751 -7.548 1.00 91.56 127 ILE A CA 1
ATOM 1079 C C . ILE A 1 127 ? -9.078 1.303 -7.881 1.00 91.56 127 ILE A C 1
ATOM 1081 O O . ILE A 1 127 ? -9.892 1.080 -6.985 1.00 91.56 127 ILE A O 1
ATOM 1085 N N . THR A 1 128 ? -9.383 1.117 -9.164 1.00 91.19 128 THR A N 1
ATOM 1086 C CA . THR A 1 128 ? -10.701 0.657 -9.619 1.00 91.19 128 THR A CA 1
ATOM 1087 C C . THR A 1 128 ? -11.007 -0.742 -9.084 1.00 91.19 128 THR A C 1
ATOM 1089 O O . THR A 1 128 ? -12.075 -0.966 -8.518 1.00 91.19 128 THR A O 1
ATOM 1092 N N . PHE A 1 129 ? -10.050 -1.667 -9.166 1.00 90.31 129 PHE A N 1
ATOM 1093 C CA . PHE A 1 129 ? -10.177 -3.016 -8.616 1.00 90.31 129 PHE A CA 1
ATOM 1094 C C . PHE A 1 129 ? -10.418 -3.011 -7.098 1.00 90.31 129 PHE A C 1
ATOM 1096 O O . PHE A 1 129 ? -11.287 -3.731 -6.600 1.00 90.31 129 PHE A O 1
ATOM 1103 N N . LEU A 1 130 ? -9.703 -2.162 -6.351 1.00 89.25 130 LEU A N 1
ATOM 1104 C CA . LEU A 1 130 ? -9.919 -2.007 -4.911 1.00 89.25 130 LEU A CA 1
ATOM 1105 C C . LEU A 1 130 ? -11.321 -1.460 -4.598 1.00 89.25 130 LEU A C 1
ATOM 110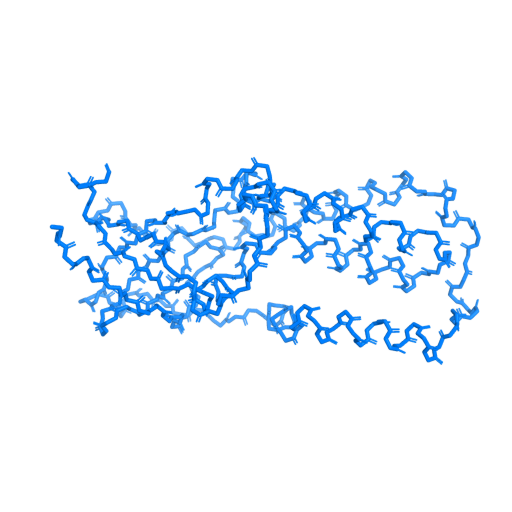7 O O . LEU A 1 130 ? -11.953 -1.900 -3.639 1.00 89.25 130 LEU A O 1
ATOM 1111 N N . ASN A 1 131 ? -11.843 -0.560 -5.427 1.00 89.00 131 ASN A N 1
ATOM 1112 C CA . ASN A 1 131 ? -13.197 -0.032 -5.273 1.00 89.00 131 ASN A CA 1
ATOM 1113 C C . ASN A 1 131 ? -14.293 -1.059 -5.587 1.00 89.00 131 ASN A C 1
ATOM 1115 O O . ASN A 1 131 ? -15.323 -1.069 -4.915 1.00 89.00 131 ASN A O 1
ATOM 1119 N N . LEU A 1 132 ? -14.076 -1.944 -6.562 1.00 87.44 132 LEU A N 1
ATOM 1120 C CA . LEU A 1 132 ? -15.026 -3.011 -6.897 1.00 87.44 132 LEU A CA 1
ATOM 1121 C C . LEU A 1 132 ? -15.153 -4.063 -5.788 1.00 87.44 132 LEU A C 1
ATOM 1123 O O . LEU A 1 132 ? -16.221 -4.640 -5.613 1.00 87.44 132 LEU A O 1
ATOM 1127 N N . GLY A 1 133 ? -14.087 -4.303 -5.020 1.00 80.44 133 GLY A N 1
ATOM 1128 C CA . GLY A 1 133 ? -14.102 -5.252 -3.901 1.00 80.44 133 GLY A CA 1
ATOM 1129 C C . GLY A 1 133 ? -14.606 -4.683 -2.567 1.00 80.44 133 GLY A C 1
ATOM 1130 O O . GLY A 1 133 ? -14.363 -5.307 -1.531 1.00 80.44 133 GLY A O 1
ATOM 1131 N N . LEU A 1 134 ? -15.242 -3.505 -2.574 1.00 82.94 134 LEU A N 1
ATOM 1132 C CA . LEU A 1 134 ? -15.920 -2.940 -1.403 1.00 82.94 134 LEU A CA 1
ATOM 1133 C C . LEU A 1 134 ? -17.235 -3.671 -1.138 1.00 82.94 134 LEU A C 1
ATOM 1135 O O . LEU A 1 134 ? -18.038 -3.868 -2.052 1.00 82.94 134 LEU A O 1
ATOM 1139 N N . ASP A 1 135 ? -17.463 -4.045 0.117 1.00 79.06 135 ASP A N 1
ATOM 1140 C CA . ASP A 1 135 ? -18.686 -4.725 0.512 1.00 79.06 135 ASP A CA 1
ATOM 1141 C C . ASP A 1 135 ? -19.738 -3.716 0.968 1.00 79.06 135 ASP A C 1
ATOM 1143 O O . ASP A 1 135 ? -19.574 -3.026 1.973 1.00 79.06 135 ASP A O 1
ATOM 1147 N N . LYS A 1 136 ? -20.837 -3.623 0.216 1.00 75.31 136 LYS A N 1
ATOM 1148 C CA . LYS A 1 136 ? -21.929 -2.692 0.523 1.00 75.31 136 LYS A CA 1
ATOM 1149 C C . LYS A 1 136 ? -22.780 -3.147 1.710 1.00 75.31 136 LYS A C 1
ATOM 1151 O O . LYS A 1 136 ? -23.596 -2.360 2.169 1.00 75.31 136 LYS A O 1
ATOM 1156 N N . SER A 1 137 ? -22.628 -4.386 2.186 1.00 69.88 137 SER A N 1
ATOM 1157 C CA . SER A 1 137 ? -23.410 -4.890 3.321 1.00 69.88 137 SER A CA 1
ATOM 1158 C C . SER A 1 137 ? -22.844 -4.490 4.686 1.00 69.88 137 SER A C 1
ATOM 1160 O O . SER A 1 137 ? -23.460 -4.795 5.703 1.00 69.88 137 SER A O 1
ATOM 1162 N N . ILE A 1 138 ? -21.654 -3.882 4.735 1.00 77.44 138 ILE A N 1
ATOM 1163 C CA . ILE A 1 138 ? -21.042 -3.418 5.983 1.00 77.44 138 ILE A CA 1
ATOM 1164 C C . ILE A 1 138 ? -21.661 -2.060 6.328 1.00 77.44 138 ILE A C 1
ATOM 1166 O O . ILE A 1 138 ? -21.199 -1.021 5.859 1.00 77.44 138 ILE A O 1
ATOM 1170 N N . ASP A 1 139 ? -22.725 -2.085 7.128 1.00 74.38 139 ASP A N 1
ATOM 1171 C CA . ASP A 1 139 ? -23.360 -0.884 7.667 1.00 74.38 139 ASP A CA 1
ATOM 1172 C C . ASP A 1 139 ? -22.799 -0.572 9.063 1.00 74.38 139 ASP A C 1
ATOM 1174 O O . ASP A 1 139 ? -23.015 -1.312 10.025 1.00 74.38 139 ASP A O 1
ATOM 1178 N N . LEU A 1 140 ? -22.031 0.516 9.147 1.00 78.56 140 LEU A N 1
ATOM 1179 C CA . LEU A 1 140 ? -21.435 1.028 10.383 1.00 78.56 140 LEU A CA 1
ATOM 1180 C C . LEU A 1 140 ? -22.128 2.310 10.862 1.00 78.56 140 LEU A C 1
ATOM 1182 O O . LEU A 1 140 ? -21.741 2.846 11.898 1.00 78.56 140 LEU A O 1
ATOM 1186 N N . GLU A 1 141 ? -23.123 2.823 10.129 1.00 66.81 141 GLU A N 1
ATOM 1187 C CA . GLU A 1 141 ? -23.722 4.139 10.399 1.00 66.81 141 GLU A CA 1
ATOM 1188 C C . GLU A 1 141 ? -24.493 4.168 11.723 1.00 66.81 141 GLU A C 1
ATOM 1190 O O . GLU A 1 141 ? -24.603 5.214 12.356 1.00 66.81 141 GLU A O 1
ATOM 1195 N N . GLN A 1 142 ? -24.978 3.010 12.173 1.00 67.38 142 GLN A N 1
ATOM 1196 C CA . GLN A 1 142 ? -25.740 2.865 13.415 1.00 67.38 142 GLN A CA 1
ATOM 1197 C C . GLN A 1 142 ? -24.876 2.546 14.645 1.00 67.38 142 GLN A C 1
ATOM 1199 O O . GLN A 1 142 ? -25.412 2.382 15.740 1.00 67.38 142 GLN A O 1
ATOM 1204 N N . LEU A 1 143 ? -23.558 2.393 14.480 1.00 77.00 143 LEU A N 1
ATOM 1205 C CA . LEU A 1 143 ? -22.647 2.055 15.572 1.00 77.00 143 LEU A CA 1
ATOM 1206 C C . LEU A 1 143 ? -21.948 3.309 16.092 1.00 77.00 143 LEU A C 1
ATOM 1208 O O . LEU A 1 143 ? -21.384 4.088 15.319 1.00 77.00 143 LEU A O 1
ATOM 1212 N N . ASP A 1 144 ? -21.909 3.453 17.416 1.00 76.19 144 ASP A N 1
ATOM 1213 C CA . ASP A 1 144 ? -21.060 4.453 18.053 1.00 76.19 144 ASP A CA 1
ATOM 1214 C C . ASP A 1 144 ? -19.603 4.203 17.662 1.00 76.19 144 ASP A C 1
ATOM 1216 O O . ASP A 1 144 ? -19.050 3.110 17.839 1.00 76.19 144 ASP A O 1
ATOM 1220 N N . HIS A 1 145 ? -18.976 5.241 17.119 1.00 81.50 145 HIS A N 1
ATOM 1221 C CA . HIS A 1 145 ? -17.579 5.199 16.730 1.00 81.50 145 HIS A CA 1
ATOM 1222 C C . HIS A 1 145 ? -16.709 5.833 17.811 1.00 81.50 145 HIS A C 1
ATOM 1224 O O . HIS A 1 145 ? -17.089 6.793 18.477 1.00 81.50 145 HIS A O 1
ATOM 1230 N N . LYS A 1 146 ? -15.508 5.287 17.966 1.00 87.94 146 LYS A N 1
ATOM 1231 C CA . LYS A 1 146 ? -14.420 5.841 18.768 1.00 87.94 146 LYS A CA 1
ATOM 1232 C C . LYS A 1 146 ? -13.251 6.160 17.849 1.00 87.94 146 LYS A C 1
ATOM 1234 O O . LYS A 1 146 ? -13.162 5.648 16.734 1.00 87.94 146 LYS A O 1
ATOM 1239 N N . ILE A 1 147 ? -12.323 6.974 18.332 1.00 85.62 147 ILE A N 1
ATOM 1240 C CA . ILE A 1 147 ? -11.116 7.323 17.588 1.00 85.62 147 ILE A CA 1
ATOM 1241 C C . ILE A 1 147 ? -9.933 6.575 18.183 1.00 85.62 147 ILE A C 1
ATOM 1243 O O . ILE A 1 147 ? -9.651 6.684 19.377 1.00 85.62 147 ILE A O 1
ATOM 1247 N N . ILE A 1 148 ? -9.217 5.835 17.338 1.00 85.69 148 ILE A N 1
ATOM 1248 C CA . ILE A 1 148 ? -7.937 5.225 17.684 1.00 85.69 148 ILE A CA 1
ATOM 1249 C C . ILE A 1 148 ? -6.795 6.064 17.103 1.00 85.69 148 ILE A C 1
ATOM 1251 O O . ILE A 1 148 ? -6.765 6.354 15.907 1.00 85.69 148 ILE A O 1
ATOM 1255 N N . SER A 1 149 ? -5.838 6.458 17.943 1.00 83.06 149 SER A N 1
ATOM 1256 C CA . SER A 1 149 ? -4.687 7.277 17.542 1.00 83.06 149 SER A CA 1
ATOM 1257 C C . SER A 1 149 ? -3.371 6.664 18.028 1.00 83.06 149 SER A C 1
ATOM 1259 O O . SER A 1 149 ? -3.290 6.228 19.180 1.00 83.06 149 SER A O 1
ATOM 1261 N N . PRO A 1 150 ? -2.312 6.631 17.198 1.00 79.44 150 PRO A N 1
ATOM 1262 C CA . PRO A 1 150 ? -1.004 6.149 17.607 1.00 79.44 150 PRO A CA 1
ATOM 1263 C C . PRO A 1 150 ? -0.387 7.121 18.622 1.00 79.44 150 PRO A C 1
ATOM 1265 O O . P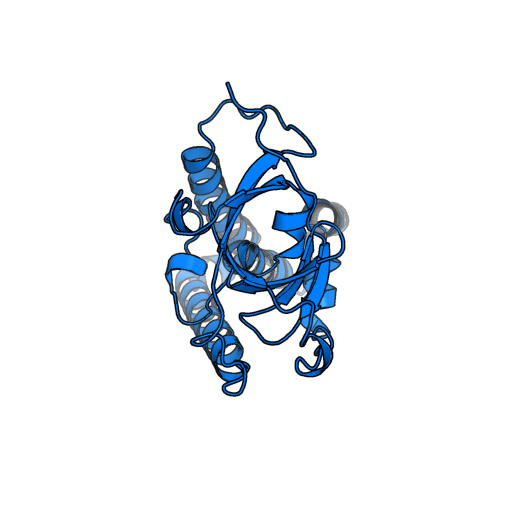RO A 1 150 ? -0.410 8.335 18.437 1.00 79.44 150 PRO A O 1
ATOM 1268 N N . THR A 1 151 ? 0.166 6.587 19.710 1.00 73.62 151 THR A N 1
ATOM 1269 C CA . THR A 1 151 ? 0.739 7.378 20.816 1.00 73.62 151 THR A CA 1
ATOM 1270 C C . THR A 1 151 ? 2.246 7.209 20.926 1.00 73.62 151 THR A C 1
ATOM 1272 O O . THR A 1 151 ? 2.973 8.184 21.080 1.00 73.62 151 THR A O 1
ATOM 1275 N N . THR A 1 152 ? 2.739 5.973 20.880 1.00 64.06 152 THR A N 1
ATOM 1276 C CA . THR A 1 152 ? 4.174 5.685 21.011 1.00 64.06 152 THR A CA 1
ATOM 1277 C C . THR A 1 152 ? 4.590 4.603 20.042 1.00 64.06 152 THR A C 1
ATOM 1279 O O . THR A 1 152 ? 3.905 3.588 19.935 1.00 64.06 152 THR A O 1
ATOM 1282 N N . VAL A 1 153 ? 5.732 4.787 19.383 1.00 66.19 153 VAL A N 1
ATOM 1283 C CA . VAL A 1 153 ? 6.335 3.747 18.547 1.00 66.19 153 VAL A CA 1
ATOM 1284 C C . VAL A 1 153 ? 6.800 2.600 19.447 1.00 66.19 153 VAL A C 1
ATOM 1286 O O . VAL A 1 153 ? 7.458 2.835 20.458 1.00 66.19 153 VAL A O 1
ATOM 1289 N N . ILE A 1 154 ? 6.444 1.363 19.101 1.00 60.03 154 ILE A N 1
ATOM 1290 C CA . ILE A 1 154 ? 6.864 0.157 19.832 1.00 60.03 154 ILE A CA 1
ATOM 1291 C C . ILE A 1 154 ? 8.376 -0.061 19.659 1.00 60.03 154 ILE A C 1
ATOM 1293 O O . ILE A 1 154 ? 9.050 -0.484 20.595 1.00 60.03 154 ILE A O 1
ATOM 1297 N N . LYS A 1 155 ? 8.916 0.291 18.484 1.00 54.97 155 LYS A N 1
ATOM 1298 C CA . LYS A 1 155 ? 10.352 0.311 18.174 1.00 54.97 155 LYS A CA 1
ATOM 1299 C C . LYS A 1 155 ? 10.770 1.723 17.769 1.00 54.97 155 LYS A C 1
ATOM 1301 O O . LYS A 1 155 ? 10.461 2.174 16.672 1.00 54.97 155 LYS A O 1
ATOM 1306 N N . SER A 1 156 ? 11.418 2.438 18.682 1.00 46.44 156 SER A N 1
ATOM 1307 C CA . SER A 1 156 ? 11.902 3.800 18.441 1.00 46.44 156 SER A CA 1
ATOM 1308 C C . SER A 1 156 ? 13.131 3.776 17.531 1.00 46.44 156 SER A C 1
ATOM 1310 O O . SER A 1 156 ? 14.220 3.413 17.971 1.00 46.44 156 SER A O 1
ATOM 1312 N N . GLU A 1 157 ? 12.968 4.181 16.275 1.00 54.94 157 GLU A N 1
ATOM 1313 C CA . GLU A 1 157 ? 14.084 4.649 15.453 1.00 54.94 157 GLU A CA 1
ATOM 1314 C C . GLU A 1 157 ? 14.239 6.153 15.689 1.00 54.94 157 GLU A C 1
ATOM 1316 O O . GLU A 1 157 ? 13.311 6.934 15.452 1.00 54.94 157 GLU A O 1
ATOM 1321 N N . LYS A 1 158 ? 15.408 6.573 16.188 1.00 49.38 158 LYS A N 1
ATOM 1322 C CA . LYS A 1 158 ? 15.728 7.996 16.346 1.00 49.38 158 LYS A CA 1
ATOM 1323 C C . LYS A 1 158 ? 15.732 8.645 14.964 1.00 49.38 158 LYS A C 1
ATOM 1325 O O . LYS A 1 158 ? 16.661 8.457 14.189 1.00 49.38 158 LYS A O 1
ATOM 1330 N N . THR A 1 159 ? 14.691 9.414 14.669 1.00 56.06 159 THR A N 1
ATOM 1331 C CA . THR A 1 159 ? 14.610 10.214 13.445 1.00 56.06 159 THR A CA 1
ATOM 1332 C C . THR A 1 159 ? 14.867 11.670 13.814 1.00 56.06 159 THR A C 1
ATOM 1334 O O . THR A 1 159 ? 14.206 12.204 14.699 1.00 56.06 159 THR A O 1
ATOM 1337 N N . TYR A 1 160 ? 15.833 12.311 13.152 1.00 62.78 160 TYR A N 1
ATOM 1338 C CA . TYR A 1 160 ? 16.215 13.707 13.417 1.00 62.78 160 TYR A CA 1
ATOM 1339 C C . TYR A 1 160 ? 15.243 14.733 12.807 1.00 62.78 160 TYR A C 1
ATOM 1341 O O . TYR A 1 160 ? 15.292 15.911 13.146 1.00 62.78 160 TYR A O 1
ATOM 1349 N N . LEU A 1 161 ? 14.352 14.293 11.912 1.00 72.88 161 LEU A N 1
ATOM 1350 C CA . LEU A 1 161 ? 13.383 15.137 11.213 1.00 72.88 161 LEU A CA 1
ATOM 1351 C C . LEU A 1 161 ? 11.971 15.002 11.807 1.00 72.88 161 LEU A C 1
ATOM 1353 O O . LEU A 1 161 ? 11.606 13.917 12.269 1.00 72.88 161 LEU A O 1
ATOM 1357 N N . PRO A 1 162 ? 11.130 16.054 11.719 1.00 80.50 162 PRO A N 1
ATOM 1358 C CA . PRO A 1 162 ? 9.709 15.951 12.038 1.00 80.50 162 PRO A CA 1
ATOM 1359 C C . PRO A 1 162 ? 9.043 14.827 11.233 1.00 80.50 162 PRO A C 1
ATOM 1361 O O . PRO A 1 162 ? 9.213 14.753 10.017 1.00 80.50 162 PRO A O 1
ATOM 1364 N N . GLU A 1 163 ? 8.228 13.987 11.880 1.00 76.62 163 GLU A N 1
ATOM 1365 C CA . GLU A 1 163 ? 7.665 12.765 11.272 1.00 76.62 163 GLU A CA 1
ATOM 1366 C C . GLU A 1 163 ? 6.924 13.025 9.947 1.00 76.62 163 GLU A C 1
ATOM 1368 O O . GLU A 1 163 ? 7.036 12.247 9.002 1.00 76.62 163 GLU A O 1
ATOM 1373 N N . LYS A 1 164 ? 6.195 14.145 9.845 1.00 79.62 164 LYS A N 1
ATOM 1374 C CA . LYS A 1 164 ? 5.484 14.539 8.615 1.00 79.62 164 LYS A CA 1
ATOM 1375 C C . LYS A 1 164 ? 6.444 14.803 7.456 1.00 79.62 164 LYS A C 1
ATOM 1377 O O . LYS A 1 164 ? 6.212 14.321 6.353 1.00 79.62 164 LYS A O 1
ATOM 1382 N N . LEU A 1 165 ? 7.517 15.546 7.724 1.00 81.50 165 LEU A N 1
ATOM 1383 C CA . LEU A 1 165 ? 8.530 15.882 6.730 1.00 81.50 165 LEU A CA 1
ATOM 1384 C C . LEU A 1 165 ? 9.323 14.633 6.332 1.00 81.50 165 LEU A C 1
ATOM 1386 O O . LEU A 1 165 ? 9.558 14.411 5.151 1.00 81.50 165 LEU A O 1
ATOM 1390 N N . ALA A 1 166 ? 9.656 13.778 7.302 1.00 82.12 166 ALA A N 1
ATOM 1391 C CA . ALA A 1 166 ? 10.319 12.506 7.042 1.00 82.12 166 ALA A CA 1
ATOM 1392 C C . ALA A 1 166 ? 9.478 11.597 6.127 1.00 82.12 166 ALA A C 1
ATOM 1394 O O . ALA A 1 166 ? 10.002 11.061 5.156 1.00 82.12 166 ALA A O 1
ATOM 1395 N N . LYS A 1 167 ? 8.165 11.472 6.384 1.00 81.31 167 LYS A N 1
ATOM 1396 C CA . LYS A 1 167 ? 7.236 10.702 5.535 1.00 81.31 167 LYS A CA 1
ATOM 1397 C C . LYS A 1 167 ? 7.133 11.272 4.120 1.00 81.31 167 LYS A C 1
ATOM 1399 O O . LYS A 1 167 ? 7.169 10.507 3.162 1.00 81.31 167 LYS A O 1
ATOM 1404 N N . PHE A 1 168 ? 7.039 12.594 3.989 1.00 86.00 168 PHE A N 1
ATOM 1405 C CA . PHE A 1 168 ? 7.016 13.270 2.692 1.00 86.00 168 PHE A CA 1
ATOM 1406 C C . PHE A 1 168 ? 8.296 13.012 1.887 1.00 86.00 168 PHE A C 1
ATOM 1408 O O . PHE A 1 168 ? 8.228 12.542 0.753 1.00 86.00 168 PHE A O 1
ATOM 1415 N N . ILE A 1 169 ? 9.461 13.264 2.492 1.00 85.12 169 ILE A N 1
ATOM 1416 C CA . ILE A 1 169 ? 10.768 13.066 1.853 1.00 85.12 169 ILE A CA 1
ATOM 1417 C C . ILE A 1 169 ? 10.941 11.601 1.454 1.00 85.12 169 ILE A C 1
ATOM 1419 O O . ILE A 1 169 ? 11.322 11.320 0.322 1.00 85.12 169 ILE A O 1
ATOM 1423 N N . PHE A 1 170 ? 10.612 10.670 2.352 1.00 84.25 170 PHE A N 1
ATOM 1424 C CA . PHE A 1 170 ? 10.679 9.241 2.062 1.00 84.25 170 PHE A CA 1
ATOM 1425 C C . PHE A 1 170 ? 9.791 8.861 0.876 1.00 84.25 170 PHE A C 1
ATOM 1427 O O . PHE A 1 170 ? 10.232 8.126 -0.003 1.00 84.25 170 PHE A O 1
ATOM 1434 N N . PHE A 1 171 ? 8.564 9.385 0.816 1.00 86.81 171 PHE A N 1
ATOM 1435 C CA . PHE A 1 171 ? 7.654 9.110 -0.289 1.00 86.81 171 PHE A CA 1
ATOM 1436 C C . PHE A 1 171 ? 8.213 9.614 -1.625 1.00 86.81 171 PHE A C 1
ATOM 1438 O O . PHE A 1 171 ? 8.301 8.851 -2.585 1.00 86.81 171 PHE A O 1
ATOM 1445 N N . VAL A 1 172 ? 8.633 10.882 -1.683 1.00 89.62 172 VAL A N 1
ATOM 1446 C CA . VAL A 1 172 ? 9.117 11.515 -2.920 1.00 89.62 172 VAL A CA 1
ATOM 1447 C C . VAL A 1 172 ? 10.433 10.901 -3.390 1.00 89.62 172 VAL A C 1
ATOM 1449 O O . VAL A 1 172 ? 10.558 10.547 -4.565 1.00 89.62 172 VAL A O 1
ATOM 1452 N N . LEU A 1 173 ? 11.406 10.745 -2.488 1.00 87.75 173 LEU A N 1
ATOM 1453 C CA . LEU A 1 173 ? 12.705 10.165 -2.829 1.00 87.75 173 LEU A CA 1
ATOM 1454 C C . LEU A 1 173 ? 12.582 8.679 -3.146 1.00 87.75 173 LEU A C 1
ATOM 1456 O O . LEU A 1 173 ? 13.188 8.221 -4.107 1.00 87.75 173 LEU A O 1
ATOM 1460 N N . GLY A 1 174 ? 11.778 7.935 -2.386 1.00 85.38 174 GLY A N 1
ATOM 1461 C CA . GLY A 1 174 ? 11.566 6.512 -2.620 1.00 85.38 174 GLY A CA 1
ATOM 1462 C C . GLY A 1 174 ? 10.894 6.245 -3.964 1.00 85.38 174 GLY A C 1
ATOM 1463 O O . GLY A 1 174 ? 11.361 5.392 -4.719 1.00 85.38 174 GLY A O 1
ATOM 1464 N N . LEU A 1 175 ? 9.853 7.012 -4.312 1.00 89.19 175 LEU A N 1
ATOM 1465 C CA . LEU A 1 175 ? 9.193 6.882 -5.611 1.00 89.19 175 LEU A CA 1
ATOM 1466 C C . LEU A 1 175 ? 10.141 7.275 -6.750 1.00 89.19 175 LEU A C 1
ATOM 1468 O O . LEU A 1 175 ? 10.282 6.527 -7.714 1.00 89.19 175 LEU A O 1
ATOM 1472 N N . SER A 1 176 ? 10.853 8.396 -6.612 1.00 89.25 176 SER A N 1
ATOM 1473 C CA . SER A 1 176 ? 11.849 8.829 -7.601 1.00 89.25 176 SER A CA 1
ATOM 1474 C C . SER A 1 176 ? 12.944 7.780 -7.804 1.00 89.25 176 SER A C 1
ATOM 1476 O O . SER A 1 176 ? 13.266 7.442 -8.939 1.00 89.25 176 SER A O 1
ATOM 1478 N N . ALA A 1 177 ? 13.471 7.202 -6.721 1.00 84.81 177 ALA A N 1
ATOM 1479 C CA . ALA A 1 177 ? 14.480 6.151 -6.782 1.00 84.81 177 ALA A CA 1
ATOM 1480 C C . ALA A 1 177 ? 13.970 4.905 -7.524 1.00 84.81 177 ALA A C 1
ATOM 1482 O O . ALA A 1 177 ? 14.697 4.352 -8.345 1.00 84.81 177 ALA A O 1
ATOM 1483 N N . CYS A 1 178 ? 12.713 4.501 -7.309 1.00 86.75 178 CYS A N 1
ATOM 1484 C CA . CYS A 1 178 ? 12.093 3.383 -8.031 1.00 86.75 178 CYS A CA 1
ATOM 1485 C C . CYS A 1 178 ? 12.057 3.609 -9.554 1.00 86.75 178 CYS A C 1
ATOM 1487 O O . CYS A 1 178 ? 12.312 2.685 -10.330 1.00 86.75 178 CYS A O 1
ATOM 1489 N N . PHE A 1 179 ? 11.768 4.836 -9.992 1.00 89.12 179 PHE A N 1
ATOM 1490 C CA . PHE A 1 179 ? 11.781 5.200 -11.411 1.00 89.12 179 PHE A CA 1
ATOM 1491 C C . PHE A 1 179 ? 13.199 5.296 -11.972 1.00 89.12 179 PHE A C 1
ATOM 1493 O O . PHE A 1 179 ? 13.476 4.723 -13.021 1.00 89.12 179 PHE A O 1
ATOM 1500 N N . ILE A 1 180 ? 14.106 5.974 -11.266 1.00 86.69 180 ILE A N 1
ATOM 1501 C CA . ILE A 1 180 ? 15.499 6.153 -11.694 1.00 86.69 180 ILE A CA 1
ATOM 1502 C C . ILE A 1 180 ? 16.177 4.793 -11.858 1.00 86.69 180 ILE A C 1
ATOM 1504 O O . ILE A 1 180 ? 16.736 4.512 -12.915 1.00 86.69 180 ILE A O 1
ATOM 1508 N N . VAL A 1 181 ? 16.081 3.922 -10.850 1.00 84.69 181 VAL A N 1
ATOM 1509 C CA . VAL A 1 181 ? 16.691 2.588 -10.895 1.00 84.69 181 VAL A CA 1
ATOM 1510 C C . VAL A 1 181 ? 16.037 1.726 -11.973 1.00 84.69 181 VAL A C 1
ATOM 1512 O O . VAL A 1 181 ? 16.746 1.068 -12.728 1.00 84.69 181 VAL A O 1
ATOM 1515 N N . GLY A 1 182 ? 14.708 1.736 -12.095 1.00 85.69 182 GLY A N 1
ATOM 1516 C CA . GLY A 1 182 ? 14.021 0.914 -13.093 1.00 85.69 182 GLY A CA 1
ATOM 1517 C C . GLY A 1 182 ? 14.288 1.340 -14.541 1.00 85.69 182 GLY A C 1
ATOM 1518 O O . GLY A 1 182 ? 14.452 0.484 -15.404 1.00 85.69 182 GLY A O 1
ATOM 1519 N N . ILE A 1 183 ? 14.380 2.645 -14.812 1.00 88.50 183 ILE A N 1
ATOM 1520 C CA . ILE A 1 183 ? 14.549 3.178 -16.172 1.00 88.50 183 ILE A CA 1
ATOM 1521 C C . ILE A 1 183 ? 16.026 3.226 -16.584 1.00 88.50 183 ILE A C 1
ATOM 1523 O O . ILE A 1 183 ? 16.366 2.757 -17.667 1.00 88.50 183 ILE A O 1
ATOM 1527 N N . LEU A 1 184 ? 16.916 3.775 -15.746 1.00 85.75 184 LEU A N 1
ATOM 1528 C CA . LEU A 1 184 ? 18.311 4.039 -16.140 1.00 85.75 184 LEU A CA 1
ATOM 1529 C C . LEU A 1 184 ? 19.187 2.788 -16.204 1.00 85.75 184 LEU A C 1
ATOM 1531 O O . LEU A 1 184 ? 20.264 2.821 -16.789 1.00 85.75 184 LEU A O 1
ATOM 1535 N N . THR A 1 185 ? 18.738 1.680 -15.621 1.00 83.06 185 THR A N 1
ATOM 1536 C CA . THR A 1 185 ? 19.433 0.391 -15.741 1.00 83.06 185 THR A CA 1
ATOM 1537 C C . THR A 1 185 ? 19.202 -0.283 -17.096 1.00 83.06 185 THR A C 1
ATOM 1539 O O . THR A 1 185 ? 19.823 -1.312 -17.366 1.00 83.06 185 THR A O 1
ATOM 1542 N N . SER A 1 186 ? 18.325 0.274 -17.947 1.00 86.88 186 SER A N 1
ATOM 1543 C CA . SER A 1 186 ? 18.030 -0.225 -19.295 1.00 86.88 186 SER A CA 1
ATOM 1544 C C . SER A 1 186 ? 17.724 -1.727 -19.321 1.00 86.88 186 SER A C 1
ATOM 1546 O O . SER A 1 186 ? 18.149 -2.441 -20.224 1.00 86.88 186 SER A O 1
ATOM 1548 N N . ASN A 1 187 ? 17.011 -2.248 -18.320 1.00 86.12 187 ASN A N 1
ATOM 1549 C CA . ASN A 1 187 ? 16.672 -3.667 -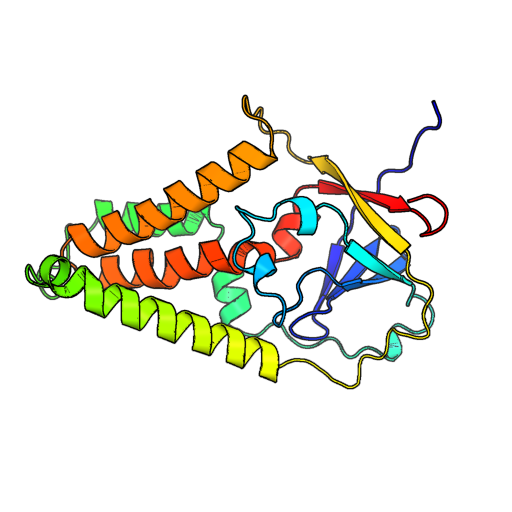18.233 1.00 86.12 187 ASN A CA 1
ATOM 1550 C C . ASN A 1 187 ? 15.185 -3.854 -17.902 1.00 86.12 187 ASN A C 1
ATOM 1552 O O . ASN A 1 187 ? 14.631 -3.187 -17.032 1.00 86.12 187 ASN A O 1
ATOM 1556 N N . TYR A 1 188 ? 14.510 -4.764 -18.603 1.00 86.19 188 TYR A N 1
ATOM 1557 C CA . TYR A 1 188 ? 13.071 -4.958 -18.421 1.00 86.19 188 TYR A CA 1
ATOM 1558 C C . TYR A 1 188 ? 12.696 -5.525 -17.045 1.00 86.19 188 TYR A C 1
ATOM 1560 O O . TYR A 1 188 ? 11.626 -5.199 -16.530 1.00 86.19 188 TYR A O 1
ATOM 1568 N N . PHE A 1 189 ? 13.555 -6.334 -16.415 1.00 82.38 189 PHE A N 1
ATOM 1569 C CA . PHE A 1 189 ? 13.278 -6.848 -15.072 1.00 82.38 189 PHE A CA 1
ATOM 1570 C C . PHE A 1 189 ? 13.407 -5.762 -14.017 1.00 82.38 189 PHE A C 1
ATOM 1572 O O . PHE A 1 189 ? 12.541 -5.650 -13.153 1.00 82.38 189 PHE A O 1
ATOM 1579 N N . THR A 1 190 ? 14.459 -4.947 -14.081 1.00 81.00 190 THR A N 1
ATOM 1580 C CA . THR A 1 190 ? 14.627 -3.831 -13.143 1.00 81.00 190 THR A CA 1
ATOM 1581 C C . THR A 1 190 ? 13.506 -2.816 -13.317 1.00 81.00 190 THR A C 1
ATOM 1583 O O . THR A 1 190 ? 12.933 -2.379 -12.322 1.00 81.00 190 THR A O 1
ATOM 1586 N N . LEU A 1 191 ? 13.117 -2.524 -14.560 1.00 88.81 191 LEU A N 1
ATOM 1587 C CA . LEU A 1 191 ? 11.950 -1.708 -14.868 1.00 88.81 191 LEU A CA 1
ATOM 1588 C C . LEU A 1 191 ? 10.686 -2.278 -14.209 1.00 88.81 191 LEU A C 1
ATOM 1590 O O . LEU A 1 191 ? 9.997 -1.574 -13.474 1.00 88.81 191 LEU A O 1
ATOM 1594 N N . PHE A 1 192 ? 10.399 -3.566 -14.411 1.00 86.06 192 PHE A N 1
ATOM 1595 C CA . PHE A 1 192 ? 9.226 -4.211 -13.824 1.00 86.06 192 PHE A CA 1
ATOM 1596 C C . PHE A 1 192 ? 9.241 -4.184 -12.286 1.00 86.06 192 PHE A C 1
ATOM 1598 O O . PHE A 1 192 ? 8.285 -3.727 -11.656 1.00 86.06 192 PHE A O 1
ATOM 1605 N N . PHE A 1 193 ? 10.326 -4.642 -11.662 1.00 82.44 193 PHE A N 1
ATOM 1606 C CA . PHE A 1 193 ? 10.387 -4.802 -10.211 1.00 82.44 193 PHE A CA 1
ATOM 1607 C C . PHE A 1 193 ? 10.540 -3.481 -9.456 1.00 82.44 193 PHE A C 1
ATOM 1609 O O . PHE A 1 193 ? 9.883 -3.302 -8.434 1.00 82.44 193 PHE A O 1
ATOM 1616 N N . PHE A 1 194 ? 11.367 -2.545 -9.922 1.00 83.62 194 PHE A N 1
ATOM 1617 C CA . PHE A 1 194 ? 11.545 -1.275 -9.216 1.00 83.62 194 PHE A CA 1
ATOM 1618 C C . PHE A 1 194 ? 10.433 -0.290 -9.551 1.00 83.62 194 PHE A C 1
ATOM 1620 O O . PHE A 1 194 ? 9.799 0.230 -8.636 1.00 83.62 194 PHE A O 1
ATOM 1627 N N . THR A 1 195 ? 10.145 -0.062 -10.835 1.00 89.62 195 THR A N 1
ATOM 1628 C CA . THR A 1 195 ? 9.153 0.948 -11.218 1.00 89.62 195 THR A CA 1
ATOM 1629 C C . THR A 1 195 ? 7.742 0.489 -10.891 1.00 89.62 195 THR A C 1
ATOM 1631 O O . THR A 1 195 ? 7.053 1.183 -10.153 1.00 89.62 195 THR A O 1
ATOM 1634 N N . PHE A 1 196 ? 7.312 -0.685 -11.361 1.00 89.38 196 PHE A N 1
ATOM 1635 C CA . PHE A 1 196 ? 5.930 -1.126 -11.151 1.00 89.38 196 PHE A CA 1
ATOM 1636 C C . PHE A 1 196 ? 5.731 -1.741 -9.767 1.00 89.38 196 PHE A C 1
ATOM 1638 O O . PHE A 1 196 ? 4.961 -1.208 -8.972 1.00 89.38 196 PHE A O 1
ATOM 1645 N N . VAL A 1 197 ? 6.432 -2.830 -9.436 1.00 84.56 197 VAL A N 1
ATOM 1646 C CA . VAL A 1 197 ? 6.212 -3.519 -8.150 1.00 84.56 197 VAL A CA 1
ATOM 1647 C C . VAL A 1 197 ? 6.604 -2.621 -6.972 1.00 84.56 197 VAL A C 1
ATOM 1649 O O . VAL A 1 197 ? 5.789 -2.402 -6.077 1.00 84.56 197 VAL A O 1
ATOM 1652 N N . GLY A 1 198 ? 7.813 -2.055 -6.989 1.00 82.75 198 GLY A N 1
ATOM 1653 C CA . GLY A 1 198 ? 8.315 -1.156 -5.947 1.00 82.75 198 GLY A CA 1
ATOM 1654 C C . GLY A 1 198 ? 7.524 0.149 -5.855 1.00 82.75 198 GLY A C 1
ATOM 1655 O O . GLY A 1 198 ? 7.071 0.517 -4.769 1.00 82.75 198 GLY A O 1
ATOM 1656 N N . GLY A 1 199 ? 7.285 0.814 -6.989 1.00 88.62 199 GLY A N 1
ATOM 1657 C CA . GLY A 1 199 ? 6.511 2.056 -7.037 1.00 88.62 199 GLY A CA 1
ATOM 1658 C C . GLY A 1 199 ? 5.079 1.885 -6.526 1.00 88.62 199 GLY A C 1
ATOM 1659 O O . GLY A 1 199 ? 4.629 2.668 -5.687 1.00 88.62 199 GLY A O 1
ATOM 1660 N N . TYR A 1 200 ? 4.368 0.833 -6.949 1.00 89.25 200 TYR A N 1
ATOM 1661 C CA . TYR A 1 200 ? 3.025 0.555 -6.432 1.00 89.25 200 TYR A CA 1
ATOM 1662 C C . TYR A 1 200 ? 3.038 0.140 -4.966 1.00 89.25 200 TYR A C 1
ATOM 1664 O O . TYR A 1 200 ? 2.171 0.588 -4.221 1.00 89.25 200 TYR A O 1
ATOM 1672 N N . ALA A 1 201 ? 4.009 -0.661 -4.521 1.00 84.50 201 ALA A N 1
ATOM 1673 C CA . ALA A 1 201 ? 4.129 -1.024 -3.111 1.00 84.50 201 ALA A CA 1
ATOM 1674 C C . ALA A 1 201 ? 4.320 0.214 -2.219 1.00 84.50 201 ALA A C 1
ATOM 1676 O O . ALA A 1 201 ? 3.727 0.291 -1.145 1.00 84.50 201 ALA A O 1
ATOM 1677 N N . LEU A 1 202 ? 5.085 1.210 -2.678 1.00 85.75 202 LEU A N 1
ATOM 1678 C CA . LEU A 1 202 ? 5.289 2.465 -1.958 1.00 85.75 202 LEU A CA 1
ATOM 1679 C C . LEU A 1 202 ? 4.007 3.310 -1.906 1.00 85.75 202 LEU A C 1
ATOM 1681 O O . LEU A 1 202 ? 3.656 3.829 -0.846 1.00 85.75 202 LEU A O 1
ATOM 1685 N N . ILE A 1 203 ? 3.268 3.410 -3.014 1.00 89.88 203 ILE A N 1
ATOM 1686 C CA . ILE A 1 203 ? 1.983 4.129 -3.074 1.00 89.88 203 ILE A CA 1
ATOM 1687 C C . ILE A 1 203 ? 0.918 3.446 -2.202 1.00 89.88 203 ILE A C 1
ATOM 1689 O O . ILE A 1 203 ? 0.194 4.108 -1.461 1.00 89.88 203 ILE A O 1
ATOM 1693 N N . LEU A 1 204 ? 0.846 2.117 -2.256 1.00 87.75 204 LEU A N 1
ATOM 1694 C CA . LEU A 1 204 ? -0.119 1.298 -1.524 1.00 87.75 204 LEU A CA 1
ATOM 1695 C C . LEU A 1 204 ? 0.333 0.969 -0.101 1.00 87.75 204 LEU A C 1
ATOM 1697 O O . LEU A 1 204 ? -0.378 0.263 0.603 1.00 87.75 204 LEU A O 1
ATOM 1701 N N . TYR A 1 205 ? 1.477 1.476 0.356 1.00 82.38 205 TYR A N 1
ATOM 1702 C CA . TYR A 1 205 ? 1.998 1.211 1.697 1.00 82.38 205 TYR A CA 1
ATOM 1703 C C . TYR A 1 205 ? 0.942 1.369 2.816 1.00 82.38 205 TYR A C 1
ATOM 1705 O O . TYR A 1 205 ? 0.827 0.465 3.648 1.00 82.38 205 TYR A O 1
ATOM 1713 N N . PRO A 1 206 ? 0.098 2.424 2.835 1.00 83.38 206 PRO A N 1
ATOM 1714 C CA . PRO A 1 206 ? -0.902 2.593 3.888 1.00 83.38 206 PRO A CA 1
ATOM 1715 C C . PRO A 1 206 ? -2.043 1.579 3.841 1.00 83.38 206 PRO A C 1
ATOM 1717 O O . PRO A 1 206 ? -2.721 1.396 4.846 1.00 83.38 206 PRO A O 1
ATOM 1720 N N . TYR A 1 207 ? -2.251 0.902 2.708 1.00 85.00 207 TYR A N 1
ATOM 1721 C CA . TYR A 1 207 ? -3.234 -0.172 2.579 1.00 85.00 207 TYR A CA 1
ATOM 1722 C C . TYR A 1 207 ? -2.901 -1.361 3.498 1.00 85.00 207 TYR A C 1
ATOM 1724 O O . TYR A 1 207 ? -3.786 -2.114 3.896 1.00 85.00 207 TYR A O 1
ATOM 1732 N N . PHE A 1 208 ? -1.639 -1.532 3.894 1.00 81.00 208 PHE A N 1
ATOM 1733 C CA . PHE A 1 208 ? -1.196 -2.627 4.755 1.00 81.00 208 PHE A CA 1
ATOM 1734 C C . PHE A 1 208 ? -1.304 -2.263 6.243 1.00 81.00 208 PHE A C 1
ATOM 1736 O O . PHE A 1 208 ? -0.298 -2.021 6.912 1.00 81.00 208 PHE A O 1
ATOM 1743 N N . ILE A 1 209 ? -2.527 -2.279 6.784 1.00 79.56 209 ILE A N 1
ATOM 1744 C CA . ILE A 1 209 ? -2.820 -1.919 8.186 1.00 79.56 209 ILE A CA 1
ATOM 1745 C C . ILE A 1 209 ? -1.922 -2.618 9.219 1.00 79.56 209 ILE A C 1
ATOM 1747 O O . ILE A 1 209 ? -1.516 -2.000 10.199 1.00 79.56 209 ILE A O 1
ATOM 1751 N N . GLU A 1 210 ? -1.561 -3.883 8.994 1.00 76.31 210 GLU A N 1
ATOM 1752 C CA . GLU A 1 210 ? -0.698 -4.661 9.896 1.00 76.31 210 GLU A CA 1
ATOM 1753 C C . GLU A 1 210 ? 0.656 -3.987 10.141 1.00 76.31 210 GLU A C 1
ATOM 1755 O O . GLU A 1 210 ? 1.156 -4.010 11.264 1.00 76.31 210 GLU A O 1
ATOM 1760 N N . ILE A 1 211 ? 1.231 -3.331 9.125 1.00 73.75 211 ILE A N 1
ATOM 1761 C CA . ILE A 1 211 ? 2.498 -2.604 9.265 1.00 73.75 211 ILE A CA 1
ATOM 1762 C C . ILE A 1 211 ? 2.333 -1.434 10.244 1.00 73.75 211 ILE A C 1
ATOM 1764 O O . ILE A 1 211 ? 3.212 -1.181 11.068 1.00 73.75 211 ILE A O 1
ATOM 1768 N N . ILE A 1 212 ? 1.193 -0.740 10.190 1.00 75.94 212 ILE A N 1
ATOM 1769 C CA . ILE A 1 212 ? 0.882 0.374 11.091 1.00 75.94 212 ILE A CA 1
ATOM 1770 C C . ILE A 1 212 ? 0.611 -0.154 12.506 1.00 75.94 212 ILE A C 1
ATOM 1772 O O . ILE A 1 212 ? 1.213 0.340 13.460 1.00 75.94 212 ILE A O 1
ATOM 1776 N N . LEU A 1 213 ? -0.244 -1.171 12.659 1.00 79.62 213 LEU A N 1
ATOM 1777 C CA . LEU A 1 213 ? -0.615 -1.686 13.982 1.00 79.62 213 LEU A CA 1
ATOM 1778 C C . LEU A 1 213 ? 0.564 -2.323 14.726 1.00 79.62 213 LEU A C 1
ATOM 1780 O O . LEU A 1 213 ? 0.702 -2.127 15.928 1.00 79.62 213 LEU A O 1
ATOM 1784 N N . ASN A 1 214 ? 1.469 -3.002 14.016 1.00 78.12 214 ASN A N 1
ATOM 1785 C CA . ASN A 1 214 ? 2.659 -3.602 14.624 1.00 78.12 214 ASN A CA 1
ATOM 1786 C C . ASN A 1 214 ? 3.723 -2.563 15.021 1.00 78.12 214 ASN A C 1
ATOM 1788 O O . ASN A 1 214 ? 4.615 -2.863 15.818 1.00 78.12 214 ASN A O 1
ATOM 1792 N N . LYS A 1 215 ? 3.665 -1.348 14.459 1.00 75.12 215 LYS A N 1
ATOM 1793 C CA . LYS A 1 215 ? 4.662 -0.294 14.695 1.00 75.12 215 LYS A CA 1
ATOM 1794 C C . LYS A 1 215 ? 4.333 0.581 15.905 1.00 75.12 215 LYS A C 1
ATOM 1796 O O . LYS A 1 215 ? 5.260 1.067 16.557 1.00 75.12 215 LYS A O 1
ATOM 1801 N N . TYR A 1 216 ? 3.058 0.788 16.227 1.00 80.62 216 TYR A N 1
ATOM 1802 C CA . TYR A 1 216 ? 2.628 1.761 17.236 1.00 80.62 216 TYR A CA 1
ATOM 1803 C C . TYR A 1 216 ? 1.779 1.130 18.345 1.00 80.62 216 TYR A C 1
ATOM 1805 O O . TYR A 1 216 ? 1.047 0.173 18.130 1.00 80.62 216 TYR A O 1
ATOM 1813 N N . LYS A 1 217 ? 1.854 1.706 19.548 1.00 84.25 217 LYS A N 1
ATOM 1814 C CA . LYS A 1 217 ? 0.800 1.580 20.562 1.00 84.25 217 LYS A CA 1
ATOM 1815 C C . LYS A 1 217 ? -0.243 2.660 20.320 1.00 84.25 217 LYS A C 1
ATOM 1817 O O . LYS A 1 217 ? 0.103 3.752 19.862 1.00 84.25 217 LYS A O 1
ATOM 1822 N N . PHE A 1 218 ? -1.482 2.372 20.686 1.00 84.88 218 PHE A N 1
ATOM 1823 C CA . PHE A 1 218 ? -2.625 3.223 20.404 1.00 84.88 218 PHE A CA 1
ATOM 1824 C C . PHE A 1 218 ? -3.318 3.696 21.672 1.00 84.88 218 PHE A C 1
ATOM 1826 O O . PHE A 1 218 ? -3.333 3.006 22.687 1.00 84.88 218 PHE A O 1
ATOM 1833 N N . GLN A 1 219 ? -3.935 4.864 21.581 1.00 87.50 219 GLN A N 1
ATOM 1834 C CA . GLN A 1 219 ? -4.915 5.343 22.537 1.00 87.50 219 GLN A CA 1
ATOM 1835 C C . GLN A 1 219 ? -6.284 5.318 21.859 1.00 87.50 219 GLN A C 1
ATOM 1837 O O . GLN A 1 219 ? -6.392 5.694 20.691 1.00 87.50 219 GLN A O 1
ATOM 1842 N N . ILE A 1 220 ? -7.311 4.903 22.597 1.00 84.25 220 ILE A N 1
ATOM 1843 C CA . ILE A 1 220 ? -8.707 5.035 22.180 1.00 84.25 220 ILE A CA 1
ATOM 1844 C C . ILE A 1 220 ? -9.300 6.241 22.908 1.00 84.25 220 ILE A C 1
ATOM 1846 O O . ILE A 1 220 ? -9.092 6.400 24.110 1.00 84.25 220 ILE A O 1
ATOM 1850 N N . LYS A 1 221 ? -10.010 7.094 22.175 1.00 84.31 221 LYS A N 1
ATOM 1851 C CA . LYS A 1 221 ? -10.778 8.217 22.713 1.00 84.31 221 LYS A CA 1
ATOM 1852 C C . LYS A 1 221 ? -12.223 8.117 22.250 1.00 84.31 221 LYS A C 1
ATOM 1854 O O . LYS A 1 221 ? -12.476 7.705 21.117 1.00 84.31 221 LYS A O 1
ATOM 1859 N N . ASN A 1 222 ? -13.151 8.540 23.098 1.00 78.69 222 ASN A N 1
ATOM 1860 C CA . ASN A 1 222 ? -14.523 8.768 22.659 1.00 78.69 222 ASN A CA 1
ATOM 1861 C C . ASN A 1 222 ? -14.572 10.037 21.799 1.00 78.69 222 ASN A C 1
ATOM 1863 O O . ASN A 1 222 ? -13.801 10.970 22.023 1.00 78.69 222 ASN A O 1
ATOM 1867 N N . THR A 1 223 ? -15.483 10.097 20.830 1.00 66.62 223 THR A N 1
ATOM 1868 C CA . THR A 1 223 ? -15.609 11.242 19.908 1.00 66.62 223 THR A CA 1
ATOM 1869 C C . THR A 1 223 ? -15.899 12.562 20.634 1.00 66.62 223 THR A C 1
ATOM 1871 O O . THR A 1 223 ? -15.560 13.626 20.133 1.00 66.62 223 THR A O 1
ATOM 1874 N N . GLN A 1 224 ? -16.452 12.502 21.849 1.00 55.16 224 GLN A N 1
ATOM 1875 C CA . GLN A 1 224 ? -16.702 13.667 22.708 1.00 55.16 224 GLN A CA 1
ATOM 1876 C C . GLN A 1 224 ? -15.428 14.253 23.358 1.00 55.16 224 GLN A C 1
ATOM 1878 O O . GLN A 1 224 ? -15.474 15.352 23.899 1.00 55.16 224 GLN A O 1
ATOM 1883 N N . GLU A 1 225 ? -14.292 13.550 23.296 1.00 47.03 225 GLU A N 1
ATOM 1884 C CA . GLU A 1 225 ? -13.010 13.932 23.920 1.00 47.03 225 GLU A CA 1
ATOM 1885 C C . GLU A 1 225 ? -11.887 14.203 22.892 1.00 47.03 225 GLU A C 1
ATOM 1887 O O . GLU A 1 225 ? -10.702 14.291 23.253 1.00 47.03 225 GLU A O 1
ATOM 1892 N N . ALA A 1 226 ? -12.230 14.236 21.600 1.00 46.00 226 ALA A N 1
ATOM 1893 C CA . ALA A 1 226 ? -11.287 14.286 20.483 1.00 46.00 226 ALA A CA 1
ATOM 1894 C C . ALA A 1 226 ? -10.939 15.706 20.030 1.00 46.00 226 ALA A C 1
ATOM 1896 O O . ALA A 1 226 ? -11.865 16.518 19.830 1.00 46.00 226 ALA A O 1
#

Foldseek 3Di:
DDDFDWWFKAFPADQWLAWTWIDTPNWIKIKGQDDLVDVCLLVCLQVVVSRFKIKIFTCRVPCVVGDGDDDDPVVVVLVVPPVVVVVVVVVVCCVVDVAPVVQFAPCLLVCLPVLVVVLVVVLVVVSVVRVVRDDPPDDCPPTFIKMKGFDDWPDDDDDPDDPSNVSNCCLVVQQVCLSCQLRVSRGPVSVCCSNRVSNVCSSCVSSPVNVVSNTGIIGIGGPVGD

Radius of gyration: 19.92 Å; chains: 1; bounding box: 50×31×60 Å

Sequence (226 aa):
MEKKDKYVARVVGRLDNRYYLIEVHNRLYVIDYFNPKDIRNYLWGFFPKHFLSYNIYDVTDRSDRYKIKSNPKWLSVLKSINASSFISLVVALWLLFFPPTFAHNDKIPQFWLPILVVFVVGLLLIITFLNLGLDKSIDLEQLDHKIISPTTVIKSEKTYLPEKLAKFIFFVLGLSACFIVGILTSNYFTLFFFTFVGGYALILYPYFIEIILNKYKFQIKNTQEA

Secondary structure (DSSP, 8-state):
------B-EEEEEE-SSSEEEEEETTEEEEEE---TT-GGGT-TTT-GGGGS-EEEEE-GGGGGGS-PBPPPHHHHHHHHS-HHHHHHHHHHHHHHS---GGGB-TTTGGGHHHHHHHHHHHHHHHHHHHHHT--TT---TTSPEEEEEEEEESS----SS-HHHHHHHHHHHHHHHHHHHHHHTTBHHHIIIIIIIIHHHHHTGGG-HHHHHHHEEEEEEEGGG-

pLDDT: mean 79.48, std 13.01, range [40.94, 96.5]